Protein 2EA3 (pdb70)

Foldseek 3Di:
DEQAFQAFKDWPRHRQETFAAFWVQFTKFWLVRDDAQTFIVPPTWTWHDGDPDQATMTTTGGDPPYHGAQWHDQVPPDTAGQAEADADDFQFKKWWHHHPPGIWIWTFHDFQDWDQDPVGIHTGKTKTQTFDDGSRGGGFMDRRNHTFFTWHAWDDHDVVTTMTIGRGCPVVCVVVVIGGDRD

InterPro domains:
  IPR001254 Serine proteases, trypsin domain [PF00089] (218-371)
  IPR001316 Peptidase S1A, streptogrisin [PR00861] (224-238)
  IPR001316 Peptidase S1A, streptogrisin [PR00861] (280-300)
 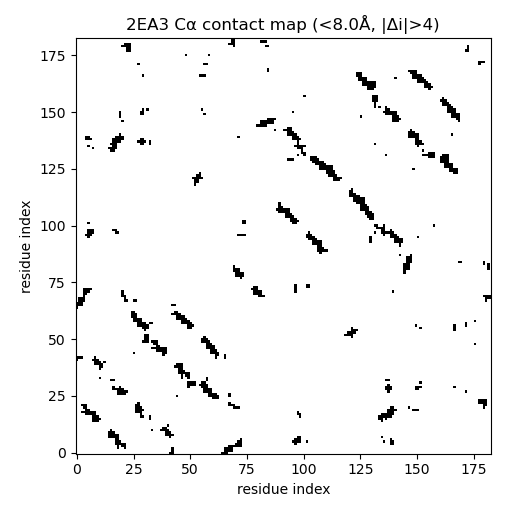 IPR001316 Peptidase S1A, streptogrisin [PR00861] (301-318)
  IPR001316 Peptidase S1A, streptogrisin [PR00861] (320-343)
  IPR001316 Peptidase S1A, streptogrisin [PR00861] (344-358)
  IPR004236 Peptidase S1A, alpha-lytic prodomain [PF02983] (126-182)
  IPR009003 Peptidase S1, PA clan [SSF50494] (207-372)
  IPR035070 Streptogrisin prodomain [G3DSA:3.30.300.50] (44-124)
  IPR035070 Streptogrisin prodomain [G3DSA:3.30.300.50] (125-193)

Nearest PDB structures (foldseek):
  2ea3-assembly1_A  TM=1.005E+00  e=2.861E-37  Cellulomonas bogoriensis
  2pfe-assembly1_A  TM=9.830E-01  e=1.221E-24  Thermobifida fusca YX
  2oua-assembly2_B  TM=9.623E-01  e=2.672E-24  Nocardiopsis alba
  5mrs-assembly2_B  TM=9.650E-01  e=1.135E-20  Lysobacter sp. XL1
  1hpg-assembly1_A  TM=9.286E-01  e=2.699E-16  Streptomyces griseus

Organism: NCBI:txid301388

Structure (mmCIF, N/CA/C/O backbone):
data_2EA3
#
_entry.id   2EA3
#
_cell.length_a   36.190
_cell.length_b   52.490
_cell.length_c   76.630
_cell.angle_alpha   90.00
_cell.angle_beta   90.00
_cell.angle_gamma   90.00
#
_symmetry.space_group_name_H-M   'P 21 21 21'
#
loop_
_entity.id
_entity.type
_entity.pdbx_description
1 polymer Chymotrypsin
2 non-polymer 'SULFATE ION'
3 water water
#
loop_
_atom_site.group_PDB
_atom_site.id
_atom_site.type_symbol
_atom_site.label_atom_id
_atom_site.label_alt_id
_atom_site.label_comp_id
_atom_site.label_asym_id
_atom_site.label_entity_id
_atom_site.label_seq_id
_atom_site.pdbx_PDB_ins_code
_atom_site.Cartn_x
_atom_site.Cartn_y
_atom_site.Cartn_z
_atom_site.occupancy
_atom_site.B_iso_or_equiv
_atom_site.auth_seq_id
_atom_site.auth_comp_id
_atom_site.auth_asym_id
_atom_site.auth_atom_id
_atom_site.pdbx_PDB_model_num
ATOM 1 N N . PHE A 1 1 ? 2.705 18.581 14.863 1.00 18.51 1 PHE A N 1
ATOM 2 C CA . PHE A 1 1 ? 3.960 18.185 15.567 1.00 17.99 1 PHE A CA 1
ATOM 3 C C . PHE A 1 1 ? 3.923 18.829 16.943 1.00 17.27 1 PHE A C 1
ATOM 4 O O . PHE A 1 1 ? 3.575 19.991 17.047 1.00 17.67 1 PHE A O 1
ATOM 12 N N . ASP A 1 2 ? 4.291 18.094 17.995 1.00 16.58 2 ASP A N 1
ATOM 13 C CA . ASP A 1 2 ? 4.247 18.656 19.346 1.00 15.86 2 ASP A CA 1
ATOM 14 C C . ASP A 1 2 ? 5.616 19.147 19.778 1.00 15.08 2 ASP A C 1
ATOM 15 O O . ASP A 1 2 ? 6.608 18.424 19.666 1.00 14.33 2 ASP A O 1
ATOM 20 N N . VAL A 1 3 ? 5.652 20.378 20.272 1.00 13.68 3 VAL A N 1
ATOM 21 C CA . VAL A 1 3 ? 6.875 20.980 20.804 1.00 13.71 3 VAL A CA 1
ATOM 22 C C . VAL A 1 3 ? 6.844 20.821 22.308 1.00 13.21 3 VAL A C 1
ATOM 23 O O . VAL A 1 3 ? 5.951 21.339 22.976 1.00 13.21 3 VAL A O 1
ATOM 27 N N . ILE A 1 4 ? 7.817 20.069 22.809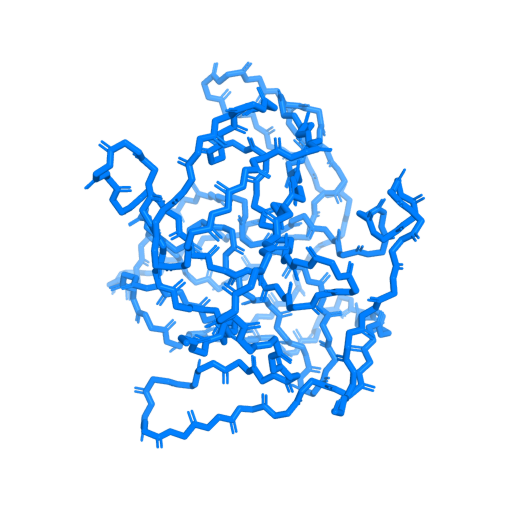 1.00 13.50 4 ILE A N 1
ATOM 28 C CA . ILE A 1 4 ? 7.937 19.710 24.217 1.00 13.10 4 ILE A CA 1
ATOM 29 C C . ILE A 1 4 ? 9.371 20.055 24.641 1.00 12.08 4 ILE A C 1
ATOM 30 O O . ILE A 1 4 ? 10.324 19.783 23.909 1.00 11.54 4 ILE A O 1
ATOM 35 N N . GLY A 1 5 ? 9.517 20.686 25.802 1.00 11.17 5 GLY A N 1
ATOM 36 C CA . GLY A 1 5 ? 10.848 21.001 26.346 1.00 10.68 5 GLY A CA 1
ATOM 37 C C . GLY A 1 5 ? 11.750 19.772 26.446 1.00 9.99 5 GLY A C 1
ATOM 38 O O . GLY A 1 5 ? 11.307 18.684 26.835 1.00 10.24 5 GLY A O 1
ATOM 39 N N . GLY A 1 6 ? 13.013 19.938 26.065 1.00 9.10 6 GLY A N 1
ATOM 40 C CA . GLY A 1 6 ? 14.015 18.881 26.230 1.00 9.60 6 GLY A CA 1
ATOM 41 C C . GLY A 1 6 ? 14.180 17.996 25.014 1.00 9.57 6 GLY A C 1
ATOM 42 O O . GLY A 1 6 ? 15.139 17.221 24.942 1.00 9.69 6 GLY A O 1
ATOM 43 N N . ASN A 1 7 ? 13.239 18.095 24.077 1.00 9.27 7 ASN A N 1
ATOM 44 C CA . ASN A 1 7 ? 13.322 17.312 22.830 1.00 10.10 7 ASN A CA 1
ATOM 45 C C . ASN A 1 7 ? 14.330 17.900 21.837 1.00 10.14 7 ASN A C 1
ATOM 46 O O . ASN A 1 7 ? 14.553 19.109 21.801 1.00 10.33 7 ASN A O 1
ATOM 51 N N . ALA A 1 8 ? 14.907 17.039 21.019 1.00 10.53 8 ALA A N 1
ATOM 52 C CA . ALA A 1 8 ? 15.831 17.484 19.975 1.00 10.87 8 ALA A CA 1
ATOM 53 C C . ALA A 1 8 ? 15.076 18.270 18.910 1.00 11.40 8 ALA A C 1
ATOM 54 O O . ALA A 1 8 ? 13.897 18.009 18.648 1.00 12.17 8 ALA A O 1
ATOM 56 N N . TYR A 1 9 ? 15.748 19.226 18.282 1.00 10.88 9 TYR A N 1
ATOM 57 C CA . TYR A 1 9 ? 15.274 19.752 17.005 1.00 11.41 9 TYR A CA 1
ATOM 58 C C . TYR A 1 9 ? 16.499 19.800 16.120 1.00 12.06 9 TYR A C 1
ATOM 59 O O . TYR A 1 9 ? 17.614 19.622 16.597 1.00 12.04 9 TYR A O 1
ATOM 68 N N . THR A 1 10 ? 16.315 20.004 14.825 1.00 12.87 10 THR A N 1
ATOM 69 C CA . THR A 1 10 ? 17.486 20.010 13.969 1.00 13.44 10 THR A CA 1
ATOM 70 C C . THR A 1 10 ? 17.658 21.359 13.296 1.00 14.17 10 THR A C 1
ATOM 71 O O . THR A 1 10 ? 16.673 22.082 13.051 1.00 14.37 10 THR A O 1
ATOM 75 N N . ILE A 1 11 ? 18.911 21.694 13.022 1.00 14.97 11 ILE A N 1
ATOM 76 C CA . ILE A 1 11 ? 19.234 22.907 12.253 1.00 16.51 11 ILE A CA 1
ATOM 77 C C . ILE A 1 11 ? 20.173 22.494 11.131 1.00 16.85 11 ILE A C 1
ATOM 78 O O . ILE A 1 11 ? 21.262 21.997 11.403 1.00 16.71 11 ILE A O 1
ATOM 83 N N . GLY A 1 12 ? 19.752 22.700 9.883 1.00 17.87 12 GLY A N 1
ATOM 84 C CA . GLY A 1 12 ? 20.500 22.185 8.733 1.00 18.57 12 GLY A CA 1
ATOM 85 C C . GLY A 1 12 ? 20.793 20.694 8.868 1.00 18.35 12 GLY A C 1
ATOM 86 O O . GLY A 1 12 ? 21.877 20.227 8.512 1.00 20.04 12 GLY A O 1
ATOM 87 N N . GLY A 1 13 ? 19.842 19.950 9.421 1.00 17.70 13 GLY A N 1
ATOM 88 C CA . GLY A 1 13 ? 19.995 18.496 9.556 1.00 17.21 13 GLY A CA 1
ATOM 89 C C . GLY A 1 13 ? 20.745 18.004 10.781 1.00 16.99 13 GLY A C 1
ATOM 90 O O . GLY A 1 13 ? 20.754 16.800 11.076 1.00 16.72 13 GLY A O 1
ATOM 91 N N . ARG A 1 14 ? 21.354 18.923 11.522 1.00 15.98 14 ARG A N 1
ATOM 92 C CA . ARG A 1 14 ? 22.191 18.550 12.656 1.00 15.91 14 ARG A CA 1
ATOM 93 C C . ARG A 1 14 ? 21.403 18.707 13.950 1.00 15.84 14 ARG A C 1
ATOM 94 O O . ARG A 1 14 ? 20.774 19.739 14.167 1.00 14.77 14 ARG A O 1
ATOM 102 N N . SER A 1 15 ? 21.475 17.699 14.819 1.00 15.21 15 SER A N 1
ATOM 103 C CA . SER A 1 15 ? 20.701 17.718 16.053 1.00 16.67 15 SER A CA 1
ATOM 104 C C . SER A 1 15 ? 21.616 18.376 17.078 1.00 16.46 15 SER A C 1
ATOM 105 O O . SER A 1 15 ? 22.210 17.694 17.920 1.00 18.19 15 SER A O 1
ATOM 108 N N . ARG A 1 16 ? 21.784 19.691 16.954 1.00 15.13 16 ARG A N 1
ATOM 109 C CA . ARG A 1 16 ? 22.795 20.441 17.731 1.00 14.94 16 ARG A CA 1
ATOM 110 C C . ARG A 1 16 ? 22.287 20.768 19.129 1.00 12.92 16 ARG A C 1
ATOM 111 O O . ARG A 1 16 ? 23.076 20.922 20.060 1.00 12.38 16 ARG A O 1
ATOM 119 N N . CYS A 1 17 ? 20.969 20.918 19.246 1.00 11.85 17 CYS A N 1
ATOM 120 C CA . CYS A 1 17 ? 20.369 21.494 20.450 1.00 11.14 17 CYS A CA 1
ATOM 121 C C . CYS A 1 17 ? 19.012 20.892 20.794 1.00 11.08 17 CYS A C 1
ATOM 122 O O . CYS A 1 17 ? 18.410 20.139 20.009 1.00 11.94 17 CYS A O 1
ATOM 125 N N . SER A 1 18 ? 18.541 21.243 21.988 1.00 9.61 18 SER A N 1
ATOM 126 C CA . SER A 1 18 ? 17.246 20.829 22.486 1.00 9.21 18 SER A CA 1
ATOM 127 C C . SER A 1 18 ? 16.344 22.055 22.681 1.00 9.33 18 SER A C 1
ATOM 128 O O . SER A 1 18 ? 16.835 23.195 22.808 1.00 9.36 18 SER A O 1
ATOM 131 N N . ILE A 1 19 ? 15.037 21.807 22.661 1.00 8.59 19 ILE A N 1
ATOM 132 C CA . ILE A 1 19 ? 14.014 22.805 22.963 1.00 9.51 19 ILE A CA 1
ATOM 133 C C . ILE A 1 19 ? 14.088 23.201 24.431 1.00 9.05 19 ILE A C 1
ATOM 134 O O . ILE A 1 19 ? 14.224 22.336 25.310 1.00 9.93 19 ILE A O 1
ATOM 139 N N . GLY A 1 20 ? 13.990 24.511 24.682 1.00 8.75 20 GLY A N 1
ATOM 140 C CA . GLY A 1 20 ? 13.963 25.054 26.025 1.00 8.33 20 GLY A CA 1
ATOM 141 C C . GLY A 1 20 ? 12.536 25.027 26.555 1.00 9.24 20 GLY A C 1
ATOM 142 O O . GLY A 1 20 ? 12.141 24.097 27.287 1.00 9.37 20 GLY A O 1
ATOM 143 N N . PHE A 1 21 ? 11.746 26.023 26.148 1.00 8.51 21 PHE A N 1
ATOM 144 C CA . PHE A 1 21 ? 10.361 26.129 26.588 1.00 9.50 21 PHE A CA 1
ATOM 145 C C . PHE A 1 21 ? 9.530 26.714 25.486 1.00 9.88 21 PHE A C 1
ATOM 146 O O . PHE A 1 21 ? 10.021 27.531 24.730 1.00 9.53 21 PHE A O 1
ATOM 154 N N . ALA A 1 22 ? 8.260 26.303 25.439 1.00 10.15 22 ALA A N 1
ATOM 155 C CA . ALA A 1 22 ? 7.283 26.904 24.542 1.00 10.17 22 ALA A CA 1
ATOM 156 C C . ALA A 1 22 ? 6.852 28.275 25.063 1.00 10.76 22 ALA A C 1
ATOM 157 O O . ALA A 1 22 ? 6.582 28.461 26.251 1.00 11.41 22 ALA A O 1
ATOM 159 N N . VAL A 1 23 ? 6.789 29.221 24.144 1.00 10.68 23 VAL A N 1
ATOM 160 C CA . VAL A 1 23 ? 6.350 30.588 24.416 1.00 11.60 23 VAL A CA 1
ATOM 161 C C . VAL A 1 23 ? 5.364 30.985 23.324 1.00 12.04 23 VAL A C 1
ATOM 162 O O . VAL A 1 23 ? 5.291 30.310 22.306 1.00 12.10 23 VAL A O 1
ATOM 166 N N . ASN A 1 24 ? 4.621 32.078 23.498 1.00 13.01 24 ASN A N 1
ATOM 167 C CA . ASN A 1 24 ? 3.741 32.523 22.408 1.00 14.27 24 ASN A CA 1
ATOM 168 C C . ASN A 1 24 ? 4.571 32.692 21.146 1.00 14.17 24 ASN A C 1
ATOM 169 O O . ASN A 1 24 ? 5.577 33.413 21.156 1.00 15.31 24 ASN A O 1
ATOM 174 N N . GLY A 1 25 ? 4.181 31.992 20.082 1.00 14.13 25 GLY A N 1
ATOM 175 C CA . GLY A 1 25 ? 4.839 32.139 18.774 1.00 13.84 25 GLY A CA 1
ATOM 176 C C . GLY A 1 25 ? 5.968 31.176 18.465 1.00 12.72 25 GLY A C 1
ATOM 177 O O . GLY A 1 25 ? 6.468 31.150 17.347 1.00 13.22 25 GLY A O 1
ATOM 178 N N . GLY A 1 26 ? 6.368 30.361 19.434 1.00 11.88 26 GLY A N 1
ATOM 179 C CA . GLY A 1 26 ? 7.427 29.404 19.173 1.00 10.80 26 GLY A CA 1
ATOM 180 C C . GLY A 1 26 ? 8.074 28.904 20.438 1.00 10.23 26 GLY A C 1
ATOM 181 O O . GLY A 1 26 ? 7.393 28.580 21.390 1.00 9.69 26 GLY A O 1
ATOM 182 N N . PHE A 1 27 ? 9.395 28.809 20.429 1.00 9.70 27 PHE A N 1
ATOM 183 C CA . PHE A 1 27 ? 10.125 28.277 21.586 1.00 9.51 27 PHE A CA 1
ATOM 184 C C . PHE A 1 27 ? 11.443 29.001 21.784 1.00 9.73 27 PHE A C 1
ATOM 185 O O . PHE A 1 27 ? 11.983 29.633 20.867 1.00 10.10 27 PHE A O 1
ATOM 193 N N . ILE A 1 28 ? 11.942 28.949 23.010 1.00 9.60 28 ILE A N 1
ATOM 194 C CA . ILE A 1 28 ? 13.217 29.542 23.325 1.00 9.80 28 ILE A CA 1
ATOM 195 C C . ILE A 1 28 ? 14.250 28.447 23.548 1.00 10.23 28 ILE A C 1
ATOM 196 O O . ILE A 1 28 ? 13.905 27.307 23.913 1.00 9.95 28 ILE A O 1
ATOM 201 N N . THR A 1 29 ? 15.514 28.789 23.310 1.00 9.49 29 THR A N 1
ATOM 202 C CA . THR A 1 29 ? 16.599 27.803 23.252 1.00 9.42 29 THR A CA 1
ATOM 203 C C . THR A 1 29 ? 17.886 28.613 23.442 1.00 8.95 29 THR A C 1
ATOM 204 O O . THR A 1 29 ? 17.784 29.807 23.757 1.00 9.48 29 THR A O 1
ATOM 208 N N . ALA A 1 30 ? 19.062 28.001 23.243 1.00 8.59 30 ALA A N 1
ATOM 209 C CA . ALA A 1 30 ? 20.331 28.701 23.479 1.00 8.32 30 ALA A CA 1
ATOM 210 C C . ALA A 1 30 ? 20.729 29.457 22.214 1.00 8.58 30 ALA A C 1
ATOM 211 O O . ALA A 1 30 ? 20.532 28.962 21.109 1.00 8.34 30 ALA A O 1
ATOM 213 N N . GLY A 1 31 ? 21.279 30.654 22.378 1.00 8.98 31 GLY A N 1
ATOM 214 C CA . GLY A 1 31 ? 21.761 31.466 21.236 1.00 9.42 31 GLY A CA 1
ATOM 215 C C . GLY A 1 31 ? 22.877 30.840 20.432 1.00 9.90 31 GLY A C 1
ATOM 216 O O . GLY A 1 31 ? 22.998 31.085 19.233 1.00 10.52 31 GLY A O 1
ATOM 217 N N . HIS A 1 32 ? 23.717 30.030 21.076 1.00 9.37 32 HIS A N 1
ATOM 218 C CA . HIS A 1 32 ? 24.801 29.376 20.330 1.00 9.72 32 HIS A CA 1
ATOM 219 C C . HIS A 1 32 ? 24.296 28.289 19.380 1.00 9.84 32 HIS A C 1
ATOM 220 O O . HIS A 1 32 ? 25.068 27.791 18.556 1.00 11.45 32 HIS A O 1
ATOM 227 N N . CYS A 1 33 ? 23.014 27.938 19.470 1.00 9.33 33 CYS A N 1
ATOM 228 C CA . CYS A 1 33 ? 22.440 26.935 18.576 1.00 10.12 33 CYS A CA 1
ATOM 229 C C . CYS A 1 33 ? 22.314 27.402 17.141 1.00 11.14 33 CYS A C 1
ATOM 230 O O . CYS A 1 33 ? 22.445 26.600 16.221 1.00 11.83 33 CYS A O 1
ATOM 233 N N . GLY A 1 34 ? 22.060 28.689 16.941 1.00 10.96 34 GLY A N 1
ATOM 234 C CA . GLY A 1 34 ? 21.977 29.196 15.585 1.00 12.74 34 GLY A CA 1
ATOM 235 C C . GLY A 1 34 ? 21.759 30.684 15.556 1.00 13.94 34 GLY A C 1
ATOM 236 O O . GLY A 1 34 ? 21.472 31.296 16.582 1.00 14.75 34 GLY A O 1
ATOM 237 N N . ARG A 1 35 ? 21.881 31.263 14.368 1.00 13.95 35 ARG A N 1
ATOM 238 C CA . ARG A 1 35 ? 21.748 32.700 14.237 1.00 15.06 35 ARG A CA 1
ATOM 239 C C . ARG A 1 35 ? 20.408 33.068 13.618 1.00 14.27 35 ARG A C 1
ATOM 240 O O . ARG A 1 35 ? 19.767 32.257 12.990 1.00 13.83 35 ARG A O 1
ATOM 248 N N . THR A 1 36 ? 19.990 34.305 13.817 1.00 14.53 36 THR A N 1
ATOM 249 C CA . THR A 1 36 ? 18.749 34.813 13.246 1.00 14.34 36 THR A CA 1
ATOM 250 C C . THR A 1 36 ? 18.648 34.459 11.767 1.00 14.19 36 THR A C 1
ATOM 251 O O . THR A 1 36 ? 19.630 34.606 11.024 1.00 13.44 36 THR A O 1
ATOM 255 N N . GLY A 1 37 ? 17.468 33.989 11.357 1.00 13.93 37 GLY A N 1
ATOM 256 C CA . GLY A 1 37 ? 17.226 33.534 9.983 1.00 14.49 37 GLY A CA 1
ATOM 257 C C . GLY A 1 37 ? 17.483 32.057 9.709 1.00 15.21 37 GLY A C 1
ATOM 258 O O . GLY A 1 37 ? 17.022 31.542 8.700 1.00 16.13 37 GLY A O 1
ATOM 259 N N . ALA A 1 38 ? 18.216 31.363 10.590 1.00 15.43 38 ALA A N 1
ATOM 260 C CA . ALA A 1 38 ? 18.455 29.927 10.411 1.00 15.69 38 ALA A CA 1
ATOM 261 C C . ALA A 1 38 ? 17.134 29.180 10.549 1.00 16.28 38 ALA A C 1
ATOM 262 O O . ALA A 1 38 ? 16.249 29.595 11.290 1.00 16.31 38 ALA A O 1
ATOM 264 N N . THR A 1 39 ? 16.984 28.097 9.805 1.00 16.19 39 THR A N 1
ATOM 265 C CA . THR A 1 39 ? 15.729 27.377 9.836 1.00 16.44 39 THR A CA 1
ATOM 266 C C . THR A 1 39 ? 15.931 26.086 10.624 1.00 15.16 39 THR A C 1
ATOM 267 O O . THR A 1 39 ? 17.019 25.505 10.624 1.00 15.96 39 THR A O 1
ATOM 271 N N . THR A 1 40 ? 14.877 25.665 11.305 1.00 14.40 40 THR A N 1
ATOM 272 C CA . THR A 1 40 ? 14.865 24.416 12.052 1.00 13.06 40 THR A CA 1
ATOM 273 C C . THR A 1 40 ? 13.898 23.403 11.442 1.00 13.49 40 THR A C 1
ATOM 274 O O . THR A 1 40 ? 13.010 23.769 10.672 1.00 13.19 40 THR A O 1
ATOM 278 N N . ALA A 1 41 ? 14.073 22.131 11.803 1.00 13.41 41 ALA A N 1
ATOM 279 C CA . ALA A 1 41 ? 13.062 21.111 11.527 1.00 13.66 41 ALA A CA 1
ATOM 280 C C . ALA A 1 41 ? 12.746 20.388 12.838 1.00 13.93 41 ALA A C 1
ATOM 281 O O . ALA A 1 41 ? 13.542 20.440 13.782 1.00 13.86 41 ALA A O 1
ATOM 283 N N . ASN A 1 42 ? 11.594 19.725 12.898 1.00 14.08 42 ASN A N 1
ATOM 284 C CA . ASN A 1 42 ? 11.171 19.030 14.123 1.00 15.60 42 ASN A CA 1
ATOM 285 C C . ASN A 1 42 ? 11.273 19.877 15.406 1.00 14.80 42 ASN A C 1
ATOM 286 O O . ASN A 1 42 ? 11.910 19.463 16.367 1.00 14.80 42 ASN A O 1
ATOM 291 N N . PRO A 1 43 ? 10.581 21.034 15.448 1.00 14.11 43 PRO A N 1
ATOM 292 C CA . PRO A 1 43 ? 9.631 21.524 14.445 1.00 13.88 43 PRO A CA 1
ATOM 293 C C . PRO A 1 43 ? 10.209 22.450 13.377 1.00 13.60 43 PRO A C 1
ATOM 294 O O . PRO A 1 43 ? 11.283 23.014 13.548 1.00 11.93 43 PRO A O 1
ATOM 298 N N . THR A 1 44 ? 9.454 22.594 12.288 1.00 13.76 44 THR A N 1
ATOM 299 C CA . THR A 1 44 ? 9.681 23.647 11.311 1.00 14.39 44 THR A CA 1
ATOM 300 C C . THR A 1 44 ? 9.602 25.014 12.011 1.00 13.76 44 THR A C 1
ATOM 301 O O . THR A 1 44 ? 8.664 25.302 12.753 1.00 14.28 44 THR A O 1
ATOM 305 N N . GLY A 1 45 ? 10.633 25.824 11.811 1.00 13.36 45 GLY A N 1
ATOM 306 C CA . GLY A 1 45 ? 10.680 27.138 12.430 1.00 12.54 45 GLY A CA 1
ATOM 307 C C . GLY A 1 45 ? 11.850 27.932 11.890 1.00 12.68 45 GLY A C 1
ATOM 308 O O . GLY A 1 45 ? 12.615 27.434 11.048 1.00 11.83 45 GLY A O 1
ATOM 309 N N . THR A 1 46 ? 11.967 29.173 12.366 1.00 12.32 46 THR A N 1
ATOM 310 C CA . THR A 1 46 ? 13.049 30.068 11.983 1.00 12.66 46 THR A CA 1
ATOM 311 C C . THR A 1 46 ? 13.536 30.825 13.205 1.00 11.90 46 THR A C 1
ATOM 312 O O . THR A 1 46 ? 12.722 31.397 13.928 1.00 11.53 46 THR A O 1
ATOM 316 N N . PHE A 1 47 ? 14.850 30.864 13.413 1.00 11.53 47 PHE A N 1
ATOM 317 C CA . PHE A 1 47 ? 15.429 31.730 14.468 1.00 11.74 47 PHE A CA 1
ATOM 318 C C . PHE A 1 47 ? 15.036 33.183 14.213 1.00 12.23 47 PHE A C 1
ATOM 319 O O . PHE A 1 47 ? 15.262 33.701 13.109 1.00 12.45 47 PHE A O 1
ATOM 327 N N . ALA A 1 48 ? 14.417 33.805 15.210 1.00 12.28 48 ALA A N 1
ATOM 328 C CA . ALA A 1 48 ? 13.931 35.189 15.096 1.00 14.06 48 ALA A CA 1
ATOM 329 C C . ALA A 1 48 ? 14.536 36.092 16.173 1.00 15.03 48 ALA A C 1
ATOM 330 O O . ALA A 1 48 ? 13.943 37.086 16.579 1.00 18.17 48 ALA A O 1
ATOM 332 N N . GLY A 1 49 ? 15.751 35.784 16.570 1.00 14.78 49 GLY A N 1
ATOM 333 C CA . GLY A 1 49 ? 16.461 36.579 17.558 1.00 14.20 49 GLY A CA 1
ATOM 334 C C . GLY A 1 49 ? 17.422 35.627 18.228 1.00 14.39 49 GLY A C 1
ATOM 335 O O . GLY A 1 49 ? 17.027 34.502 18.625 1.00 13.83 49 GLY A O 1
ATOM 336 N N . SER A 1 50 ? 18.685 36.039 18.305 1.00 13.38 50 SER A N 1
ATOM 337 C CA . SER A 1 50 ? 19.735 35.205 18.901 1.00 13.65 50 SER A CA 1
ATOM 338 C C . SER A 1 50 ? 20.814 36.099 19.466 1.00 13.66 50 SER A C 1
ATOM 339 O O . SER A 1 50 ? 21.295 37.018 18.777 1.00 14.07 50 SER A O 1
ATOM 342 N N . SER A 1 51 ? 21.189 35.834 20.713 1.00 12.04 51 SER A N 1
ATOM 343 C CA . SER A 1 51 ? 22.229 36.593 21.382 1.00 12.60 51 SER A CA 1
ATOM 344 C C . SER A 1 51 ? 23.267 35.640 21.960 1.00 12.78 51 SER A C 1
ATOM 345 O O . SER A 1 51 ? 22.967 34.876 22.880 1.00 12.16 51 SER A O 1
ATOM 348 N N . PHE A 1 52 ? 24.461 35.657 21.372 1.00 12.28 52 PHE A N 1
ATOM 349 C CA . PHE A 1 52 ? 25.590 34.815 21.796 1.00 13.08 52 PHE A CA 1
ATOM 350 C C . PHE A 1 52 ? 26.822 35.337 21.061 1.00 14.25 52 PHE A C 1
ATOM 351 O O . PHE A 1 52 ? 26.733 35.630 19.853 1.00 14.78 52 PHE A O 1
ATOM 359 N N . PRO A 1 53 ? 27.968 35.462 21.759 1.00 14.59 53 PRO A N 1
ATOM 360 C CA . PRO A 1 53 ? 28.197 35.299 23.187 1.00 14.36 53 PRO A CA 1
ATOM 361 C C . PRO A 1 53 ? 27.665 36.508 23.959 1.00 13.55 53 PRO A C 1
ATOM 362 O O . PRO A 1 53 ? 26.744 37.180 23.475 1.00 12.81 53 PRO A O 1
ATOM 366 N N . GLY A 1 54 ? 28.202 36.780 25.142 1.00 12.92 54 GLY A N 1
ATOM 367 C CA . GLY A 1 54 ? 27.622 37.816 25.996 1.00 13.13 54 GLY A CA 1
ATOM 368 C C . GLY A 1 54 ? 26.452 37.235 26.768 1.00 12.80 54 GLY A C 1
ATOM 369 O O . GLY A 1 54 ? 26.523 37.083 27.993 1.00 13.49 54 GLY A O 1
ATOM 370 N N . ASN A 1 55 ? 25.382 36.906 26.036 1.00 11.71 55 ASN A N 1
ATOM 371 C CA . ASN A 1 55 ? 24.257 36.125 26.549 1.00 10.56 55 ASN A CA 1
ATOM 372 C C . ASN A 1 55 ? 24.327 34.765 25.873 1.00 10.30 55 ASN A C 1
ATOM 373 O O . ASN A 1 55 ? 25.251 34.498 25.093 1.00 10.01 55 ASN A O 1
ATOM 378 N N . ASP A 1 56 ? 23.345 33.905 26.129 1.00 9.30 56 ASP A N 1
ATOM 379 C CA . ASP A 1 56 ? 23.230 32.688 25.321 1.00 9.51 56 ASP A CA 1
ATOM 380 C C . ASP A 1 56 ? 21.751 32.318 25.179 1.00 9.83 56 ASP A C 1
ATOM 381 O O . ASP A 1 56 ? 21.257 31.375 25.792 1.00 9.89 56 ASP A O 1
ATOM 386 N N . TYR A 1 57 ? 21.045 33.091 24.367 1.00 9.78 57 TYR A N 1
ATOM 387 C CA . TYR A 1 57 ? 19.621 32.847 24.170 1.00 9.60 57 TYR A CA 1
ATOM 388 C C . TYR A 1 57 ? 19.171 33.082 22.755 1.00 8.99 57 TYR A C 1
ATOM 389 O O . TYR A 1 57 ? 19.795 33.840 22.019 1.00 8.53 57 TYR A O 1
ATOM 398 N N . ALA A 1 58 ? 18.056 32.446 22.417 1.00 8.91 58 ALA A N 1
ATOM 399 C CA . ALA A 1 58 ? 17.446 32.601 21.104 1.00 10.01 58 ALA A CA 1
ATOM 400 C C . ALA A 1 58 ? 15.980 32.278 21.174 1.00 10.37 58 ALA A C 1
ATOM 401 O O . ALA A 1 58 ? 15.529 31.572 22.070 1.00 10.60 58 ALA A O 1
ATOM 403 N N . PHE A 1 59 ? 15.242 32.799 20.205 1.00 10.37 59 PHE A N 1
ATOM 404 C CA . PHE A 1 59 ? 13.829 32.531 20.068 1.00 10.66 59 PHE A CA 1
ATOM 405 C C . PHE A 1 59 ? 13.641 31.976 18.671 1.00 11.36 59 PHE A C 1
ATOM 406 O O . PHE A 1 59 ? 14.135 32.563 17.698 1.00 11.70 59 PHE A O 1
ATOM 414 N N . VAL A 1 60 ? 12.916 30.862 18.571 1.00 11.02 60 VAL A N 1
ATOM 415 C CA . VAL A 1 60 ? 12.619 30.255 17.273 1.00 11.88 60 VAL A CA 1
ATOM 416 C C . VAL A 1 60 ? 11.117 30.379 17.044 1.00 12.05 60 VAL A C 1
ATOM 417 O O . VAL A 1 60 ? 10.320 29.882 17.840 1.00 11.50 60 VAL A O 1
ATOM 421 N N . ARG A 1 61 ? 10.731 31.094 15.986 1.00 12.48 61 ARG A N 1
ATOM 422 C CA . ARG A 1 61 ? 9.317 31.255 15.654 1.00 13.54 61 ARG A CA 1
ATOM 423 C C . ARG A 1 61 ? 8.845 30.028 14.900 1.00 14.19 61 ARG A C 1
ATOM 424 O O . ARG A 1 61 ? 9.486 29.607 13.942 1.00 13.83 61 ARG A O 1
ATOM 432 N N . THR A 1 62 ? 7.729 29.464 15.342 1.00 14.13 62 THR A N 1
ATOM 433 C CA . THR A 1 62 ? 7.120 28.308 14.684 1.00 15.58 62 THR A CA 1
ATOM 434 C C . THR A 1 62 ? 5.801 28.770 14.046 1.00 17.24 62 THR A C 1
ATOM 435 O O . THR A 1 62 ? 5.252 29.820 14.389 1.00 19.15 62 THR A O 1
ATOM 439 N N . GLY A 1 63 ? 5.280 27.979 13.133 1.00 19.27 63 GLY A N 1
ATOM 440 C CA . GLY A 1 63 ? 4.046 28.365 12.466 1.00 19.68 63 GLY A CA 1
ATOM 441 C C . GLY A 1 63 ? 3.048 27.248 12.492 1.00 19.78 63 GLY A C 1
ATOM 442 O O . GLY A 1 63 ? 2.831 26.616 13.528 1.00 19.29 63 GLY A O 1
ATOM 443 N N . ALA A 1 64 ? 2.439 26.989 11.336 1.00 19.08 64 ALA A N 1
ATOM 444 C CA . ALA A 1 64 ? 1.298 26.086 11.292 1.00 19.05 64 ALA A CA 1
ATOM 445 C C . ALA A 1 64 ? 1.672 24.640 11.581 1.00 18.00 64 ALA A C 1
ATOM 446 O O . ALA A 1 64 ? 2.752 24.169 11.219 1.00 18.45 64 ALA A O 1
ATOM 448 N N . GLY A 1 65 ? 0.744 23.928 12.200 1.00 18.14 65 GLY A N 1
ATOM 449 C CA . GLY A 1 65 ? 0.881 22.493 12.374 1.00 18.59 65 GLY A CA 1
ATOM 450 C C . GLY A 1 65 ? 1.783 22.166 13.544 1.00 18.87 65 GLY A C 1
ATOM 451 O O . GLY A 1 65 ? 2.115 21.006 13.772 1.00 20.05 65 GLY A O 1
ATOM 452 N N . VAL A 1 66 ? 2.176 23.193 14.283 1.00 17.90 66 VAL A N 1
ATOM 453 C CA . VAL A 1 66 ? 3.075 22.993 15.417 1.00 17.73 66 VAL A CA 1
ATOM 454 C C . VAL A 1 66 ? 2.300 23.299 16.678 1.00 18.28 66 VAL A C 1
ATOM 455 O O . VAL A 1 66 ? 1.836 24.438 16.867 1.00 19.37 66 VAL A O 1
ATOM 459 N N . ASN A 1 67 ? 2.144 22.291 17.536 1.00 17.15 67 ASN A N 1
ATOM 460 C CA . ASN A 1 67 ? 1.443 22.477 18.791 1.00 17.43 67 ASN A CA 1
ATOM 461 C C . ASN A 1 67 ? 2.445 22.775 19.889 1.00 16.42 67 ASN A C 1
ATOM 462 O O . ASN A 1 67 ? 3.359 21.988 20.118 1.00 17.09 67 ASN A O 1
ATOM 467 N N . LEU A 1 68 ? 2.280 23.914 20.539 1.00 15.24 68 LEU A N 1
ATOM 468 C CA . LEU A 1 68 ? 3.213 24.379 21.567 1.00 14.04 68 LEU A CA 1
ATOM 469 C C . LEU A 1 68 ? 2.646 23.989 22.922 1.00 13.96 68 LEU A C 1
ATOM 470 O O . LEU A 1 68 ? 1.587 24.488 23.311 1.00 13.85 68 LEU A O 1
ATOM 475 N N . LEU A 1 69 ? 3.353 23.111 23.633 1.00 13.00 69 LEU A N 1
ATOM 476 C CA . LEU A 1 69 ? 2.839 22.533 24.864 1.00 13.35 69 LEU A CA 1
ATOM 477 C C . LEU A 1 69 ? 3.597 23.057 26.053 1.00 13.17 69 LEU A C 1
ATOM 478 O O . LEU A 1 69 ? 4.809 23.269 25.978 1.00 12.61 69 LEU A O 1
ATOM 483 N N . ALA A 1 70 ? 2.890 23.235 27.166 1.00 12.21 70 ALA A N 1
ATOM 484 C CA . ALA A 1 70 ? 3.507 23.704 28.399 1.00 12.52 70 ALA A CA 1
ATOM 485 C C . ALA A 1 70 ? 4.073 22.498 29.158 1.00 12.95 70 ALA A C 1
ATOM 486 O O . ALA A 1 70 ? 3.712 22.230 30.302 1.00 13.37 70 ALA A O 1
ATOM 488 N N . GLN A 1 71 ? 4.968 21.765 28.502 1.00 12.77 71 GLN A N 1
ATOM 489 C CA . GLN A 1 71 ? 5.470 20.500 29.048 1.00 13.53 71 GLN A CA 1
ATOM 490 C C . GLN A 1 71 ? 6.945 20.359 28.756 1.00 13.30 71 GLN A C 1
ATOM 491 O O . GLN A 1 71 ? 7.449 20.931 27.786 1.00 13.82 71 GLN A O 1
ATOM 497 N N . VAL A 1 72 ? 7.620 19.604 29.617 1.00 13.26 72 VAL A N 1
ATOM 498 C CA . VAL A 1 72 ? 9.007 19.203 29.443 1.00 11.77 72 VAL A CA 1
ATOM 499 C C . VAL A 1 72 ? 9.068 17.670 29.470 1.00 11.96 72 VAL A C 1
ATOM 500 O O . VAL A 1 72 ? 8.406 17.017 30.291 1.00 12.15 72 VAL A O 1
ATOM 504 N N . ASN A 1 73 ? 9.827 17.089 28.551 1.00 11.50 73 ASN A N 1
ATOM 505 C CA . ASN A 1 73 ? 9.978 15.642 28.505 1.00 11.75 73 ASN A CA 1
ATOM 506 C C . ASN A 1 73 ? 10.814 15.164 29.699 1.00 11.75 73 ASN A C 1
ATOM 507 O O . ASN A 1 73 ? 11.927 15.657 29.896 1.00 12.39 73 ASN A O 1
ATOM 512 N N . ASN A 1 74 ? 10.295 14.219 30.499 1.00 11.85 74 ASN A N 1
ATOM 513 C CA . ASN A 1 74 ? 11.126 13.659 31.592 1.00 12.80 74 ASN A CA 1
ATOM 514 C C . ASN A 1 74 ? 11.973 12.452 31.208 1.00 13.17 74 ASN A C 1
ATOM 515 O O . ASN A 1 74 ? 12.708 11.903 32.050 1.00 13.14 74 ASN A O 1
ATOM 520 N N . TYR A 1 75 ? 11.870 12.041 29.940 1.00 13.15 75 TYR A N 1
ATOM 521 C CA . TYR A 1 75 ? 12.610 10.904 29.394 1.00 13.81 75 TYR A CA 1
ATOM 522 C C . TYR A 1 75 ? 12.391 9.582 30.134 1.00 15.20 75 TYR A C 1
ATOM 523 O O . TYR A 1 75 ? 13.242 8.700 30.100 1.00 16.27 75 TYR A O 1
ATOM 532 N N . SER A 1 76 ? 11.254 9.472 30.808 1.00 16.44 76 SER A N 1
ATOM 533 C CA . SER A 1 76 ? 10.812 8.199 31.369 1.00 18.36 76 SER A CA 1
ATOM 534 C C . SER A 1 76 ? 9.419 7.861 30.865 1.00 18.44 76 SER A C 1
ATOM 535 O O . SER A 1 76 ? 8.716 7.049 31.469 1.00 18.73 76 SER A O 1
ATOM 538 N N . GLY A 1 77 ? 9.031 8.482 29.756 1.00 18.32 77 GLY A N 1
ATOM 539 C CA . GLY A 1 77 ? 7.714 8.269 29.170 1.00 18.99 77 GLY A CA 1
ATOM 540 C C . GLY A 1 77 ? 6.644 9.202 29.696 1.00 19.08 77 GLY A C 1
ATOM 541 O O . GLY A 1 77 ? 5.457 9.002 29.437 1.00 20.06 77 GLY A O 1
ATOM 542 N N . GLY A 1 78 ? 7.054 10.236 30.424 1.00 18.07 78 GLY A N 1
ATOM 543 C CA . GLY A 1 78 ? 6.105 11.192 30.980 1.00 17.61 78 GLY A CA 1
ATOM 544 C C . GLY A 1 78 ? 6.448 12.623 30.616 1.00 17.27 78 GLY A C 1
ATOM 545 O O . GLY A 1 78 ? 7.407 12.892 29.864 1.00 15.94 78 GLY A O 1
ATOM 546 N N . ARG A 1 79 ? 5.655 13.548 31.141 1.00 17.65 79 ARG A N 1
ATOM 547 C CA . ARG A 1 79 ? 5.919 14.965 30.927 1.00 18.27 79 ARG A CA 1
ATOM 548 C C . ARG A 1 79 ? 5.767 15.713 32.222 1.00 18.02 79 ARG A C 1
ATOM 549 O O . ARG A 1 79 ? 5.045 15.271 33.134 1.00 18.26 79 ARG A O 1
ATOM 557 N N . VAL A 1 80 ? 6.500 16.811 32.320 1.00 17.44 80 VAL A N 1
ATOM 558 C CA . VAL A 1 80 ? 6.417 17.687 33.454 1.00 17.76 80 VAL A CA 1
ATOM 559 C C . VAL A 1 80 ? 5.696 18.945 32.986 1.00 17.66 80 VAL A C 1
ATOM 560 O O . VAL A 1 80 ? 6.096 19.578 31.995 1.00 16.67 80 VAL A O 1
ATOM 564 N N . GLN A 1 81 ? 4.657 19.323 33.725 1.00 17.66 81 GLN A N 1
ATOM 565 C CA . GLN A 1 81 ? 3.941 20.559 33.449 1.00 18.67 81 GLN A CA 1
ATOM 566 C C . GLN A 1 81 ? 4.781 21.775 33.841 1.00 18.30 81 GLN A C 1
ATOM 567 O O . GLN A 1 81 ? 5.336 21.846 34.951 1.00 19.29 81 GLN A O 1
ATOM 573 N N . VAL A 1 82 ? 4.876 22.723 32.921 1.00 16.76 82 VAL A N 1
ATOM 574 C CA . VAL A 1 82 ? 5.493 24.019 33.203 1.00 17.10 82 VAL A CA 1
ATOM 575 C C . VAL A 1 82 ? 4.420 24.982 33.706 1.00 17.12 82 VAL A C 1
ATOM 576 O O . VAL A 1 82 ? 3.498 25.339 32.961 1.00 16.95 82 VAL A O 1
ATOM 580 N N . ALA A 1 83 ? 4.551 25.388 34.965 1.00 16.42 83 ALA A N 1
ATOM 581 C CA . ALA A 1 83 ? 3.523 26.189 35.634 1.00 17.34 83 ALA A CA 1
ATOM 582 C C . ALA A 1 83 ? 3.841 27.691 35.709 1.00 17.36 83 ALA A C 1
ATOM 583 O O . ALA A 1 83 ? 2.951 28.511 35.932 1.00 18.05 83 ALA A O 1
ATOM 585 N N . GLY A 1 84 ? 5.104 28.057 35.506 1.00 16.50 84 GLY A N 1
ATOM 586 C CA . GLY A 1 84 ? 5.526 29.450 35.655 1.00 15.80 84 GLY A CA 1
ATOM 587 C C . GLY A 1 84 ? 7.027 29.542 35.476 1.00 15.83 84 GLY A C 1
ATOM 588 O O . GLY A 1 84 ? 7.674 28.563 35.051 1.00 15.33 84 GLY A O 1
ATOM 589 N N . HIS A 1 85 ? 7.581 30.712 35.798 1.00 14.64 85 HIS A N 1
ATOM 590 C CA . HIS A 1 85 ? 9.003 30.973 35.580 1.00 14.87 85 HIS A CA 1
ATOM 591 C C . HIS A 1 85 ? 9.588 31.811 36.728 1.00 15.03 85 HIS A C 1
ATOM 592 O O . HIS A 1 85 ? 10.393 32.721 36.518 1.00 14.13 85 HIS A O 1
ATOM 599 N N . THR A 1 86 ? 9.185 31.466 37.953 1.00 15.37 86 THR A N 1
ATOM 600 C CA . THR A 1 86 ? 9.704 32.123 39.151 1.00 16.25 86 THR A CA 1
ATOM 601 C C . THR A 1 86 ? 11.074 31.547 39.432 1.00 16.38 86 THR A C 1
ATOM 602 O O . THR A 1 86 ? 11.207 30.330 39.556 1.00 16.17 86 THR A O 1
ATOM 606 N N . ALA A 1 87 ? 12.072 32.424 39.536 1.00 16.07 87 ALA A N 1
ATOM 607 C CA . ALA A 1 87 ? 13.461 32.003 39.706 1.00 16.15 87 ALA A CA 1
ATOM 608 C C . ALA A 1 87 ? 13.683 31.398 41.084 1.00 16.61 87 ALA A C 1
ATOM 609 O O . ALA A 1 87 ? 13.145 31.886 42.090 1.00 16.91 87 ALA A O 1
ATOM 611 N N . ALA A 1 88 ? 14.454 30.320 41.100 1.00 15.67 88 ALA A N 1
ATOM 612 C CA . ALA A 1 88 ? 14.766 29.587 42.308 1.00 15.42 88 ALA A CA 1
ATOM 613 C C . ALA A 1 88 ? 16.085 30.104 42.842 1.00 15.47 88 ALA A C 1
ATOM 614 O O . ALA A 1 88 ? 16.958 30.533 42.058 1.00 15.63 88 ALA A O 1
ATOM 616 N N . PRO A 1 89 ? 16.243 30.097 44.177 1.00 15.37 89 PRO A N 1
ATOM 617 C CA . PRO A 1 89 ? 17.488 30.575 44.758 1.00 15.66 89 PRO A CA 1
ATOM 618 C C . PRO A 1 89 ? 18.637 29.573 44.689 1.00 15.34 89 PRO A C 1
ATOM 619 O O . PRO A 1 89 ? 18.429 28.385 44.451 1.00 15.35 89 PRO A O 1
ATOM 623 N N . VAL A 1 90 ? 19.852 30.060 44.926 1.00 15.70 90 VAL A N 1
ATOM 624 C CA . VAL A 1 90 ? 21.020 29.190 45.068 1.00 15.56 90 VAL A CA 1
ATOM 625 C C . VAL A 1 90 ? 20.708 28.073 46.079 1.00 15.13 90 VAL A C 1
ATOM 626 O O . VAL A 1 90 ? 20.019 28.327 47.088 1.00 15.46 90 VAL A O 1
ATOM 630 N N . GLY A 1 91 ? 21.188 26.861 45.804 1.00 14.07 91 GLY A N 1
ATOM 631 C CA . GLY A 1 91 ? 20.913 25.666 46.618 1.00 14.80 91 GLY A CA 1
ATOM 632 C C . GLY A 1 91 ? 19.726 24.830 46.166 1.00 14.47 91 GLY A C 1
ATOM 633 O O . GLY A 1 91 ? 19.564 23.686 46.605 1.00 14.77 91 GLY A O 1
ATOM 634 N N . SER A 1 92 ? 18.901 25.380 45.280 1.00 13.64 92 SER A N 1
ATOM 635 C CA . SER A 1 92 ? 17.700 24.679 44.821 1.00 13.44 92 SER A CA 1
ATOM 636 C C . SER A 1 92 ? 18.011 23.442 43.996 1.00 13.21 92 SER A C 1
ATOM 637 O O . SER A 1 92 ? 18.952 23.463 43.197 1.00 12.80 92 SER A O 1
ATOM 640 N N . ALA A 1 93 ? 17.198 22.394 44.164 1.00 12.64 93 ALA A N 1
ATOM 641 C CA . ALA A 1 93 ? 17.311 21.206 43.329 1.00 12.39 93 ALA A CA 1
ATOM 642 C C . ALA A 1 93 ? 16.706 21.553 41.973 1.00 12.47 93 ALA A C 1
ATOM 643 O O . ALA A 1 93 ? 15.578 22.059 41.879 1.00 13.15 93 ALA A O 1
ATOM 645 N N . VAL A 1 94 ? 17.469 21.305 40.927 1.00 11.82 94 VAL A N 1
ATOM 646 C CA . VAL A 1 94 ? 17.001 21.579 39.574 1.00 10.28 94 VAL A CA 1
ATOM 647 C C . VAL A 1 94 ? 17.251 20.349 38.708 1.00 10.23 94 VAL A C 1
ATOM 648 O O . VAL A 1 94 ? 18.176 19.549 38.974 1.00 9.16 94 VAL A O 1
ATOM 652 N N . CYS A 1 95 ? 16.421 20.197 37.687 1.00 10.00 95 CYS A N 1
ATOM 653 C CA . CYS A 1 95 ? 16.589 19.075 36.753 1.00 10.12 95 CYS A CA 1
ATOM 654 C C . CYS A 1 95 ? 16.585 19.635 35.356 1.00 9.67 95 CYS A C 1
ATOM 655 O O . CYS A 1 95 ? 15.832 20.577 35.054 1.00 9.95 95 CYS A O 1
ATOM 658 N N . ARG A 1 96 ? 17.4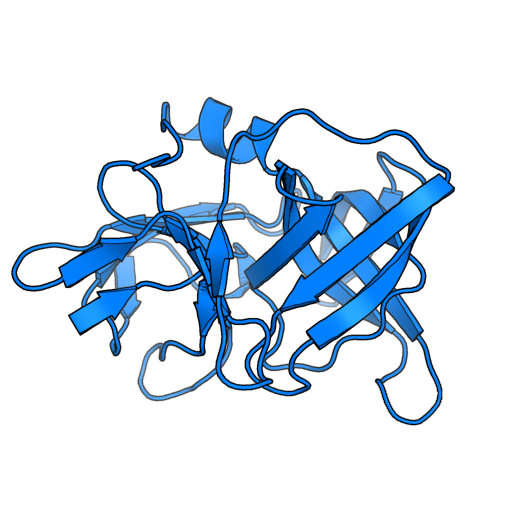08 19.019 34.516 1.00 8.42 96 ARG A N 1
ATOM 659 C CA . ARG A 1 96 ? 17.594 19.417 33.145 1.00 9.09 96 ARG A CA 1
ATOM 660 C C . ARG A 1 96 ? 17.052 18.309 32.233 1.00 8.66 96 ARG A C 1
ATOM 661 O O . ARG A 1 96 ? 17.215 17.138 32.534 1.00 10.53 96 ARG A O 1
ATOM 669 N N . SER A 1 97 ? 16.399 18.695 31.139 1.00 8.75 97 SER A N 1
ATOM 670 C CA . SER A 1 97 ? 15.970 17.756 30.122 1.00 8.95 97 SER A CA 1
ATOM 671 C C . SER A 1 97 ? 16.695 18.121 28.829 1.00 8.06 97 SER A C 1
ATOM 672 O O . SER A 1 97 ? 16.667 19.262 28.397 1.00 8.28 97 SER A O 1
ATOM 675 N N . GLY A 1 98 ? 17.352 17.147 28.215 1.00 8.95 98 GLY A N 1
ATOM 676 C CA . GLY A 1 98 ? 18.071 17.381 26.982 1.00 8.17 98 GLY A CA 1
ATOM 677 C C . GLY A 1 98 ? 18.086 16.114 26.149 1.00 9.29 98 GLY A C 1
ATOM 678 O O . GLY A 1 98 ? 17.925 15.003 26.665 1.00 8.66 98 GLY A O 1
ATOM 679 N N . SER A 1 99 ? 18.272 16.285 24.855 1.00 9.44 99 SER A N 1
ATOM 680 C CA . SER A 1 99 ? 18.071 15.180 23.912 1.00 10.77 99 SER A CA 1
ATOM 681 C C . SER A 1 99 ? 19.239 14.182 23.821 1.00 10.78 99 SER A C 1
ATOM 682 O O . SER A 1 99 ? 19.114 13.152 23.164 1.00 11.34 99 SER A O 1
ATOM 685 N N . THR A 1 100 ? 20.380 14.480 24.437 1.00 10.17 100 THR A N 1
ATOM 686 C CA . THR A 1 100 ? 21.515 13.553 24.389 1.00 11.81 100 THR A CA 1
ATOM 687 C C . THR A 1 100 ? 21.603 12.676 25.619 1.00 11.37 100 THR A C 1
ATOM 688 O O . THR A 1 100 ? 21.897 11.488 25.525 1.00 11.84 100 THR A O 1
ATOM 692 N N . THR A 1 101 ? 21.366 13.271 26.779 1.00 11.05 101 THR A N 1
ATOM 693 C CA . THR A 1 101 ? 21.521 12.530 28.026 1.00 10.90 101 THR A CA 1
ATOM 694 C C . THR A 1 101 ? 20.206 12.315 28.779 1.00 10.81 101 THR A C 1
ATOM 695 O O . THR A 1 101 ? 20.178 11.581 29.764 1.00 10.87 101 THR A O 1
ATOM 699 N N . GLY A 1 102 ? 19.123 12.946 28.323 1.00 10.18 102 GLY A N 1
ATOM 700 C CA . GLY A 1 102 ? 17.840 12.820 29.000 1.00 10.97 102 GLY A CA 1
ATOM 701 C C . GLY A 1 102 ? 17.700 13.722 30.222 1.00 11.07 102 GLY A C 1
ATOM 702 O O . GLY A 1 102 ? 18.044 14.891 30.186 1.00 11.29 102 GLY A O 1
ATOM 703 N N . TRP A 1 103 ? 17.222 13.144 31.313 1.00 10.44 103 TRP A N 1
ATOM 704 C CA . TRP A 1 103 ? 16.822 13.889 32.512 1.00 10.53 103 TRP A CA 1
ATOM 705 C C . TRP A 1 103 ? 17.866 13.668 33.585 1.00 10.35 103 TRP A C 1
ATOM 706 O O . TRP A 1 103 ? 18.111 12.526 33.995 1.00 10.44 103 TRP A O 1
ATOM 717 N N . HIS A 1 104 ? 18.497 14.757 34.018 1.00 9.96 104 HIS A N 1
ATOM 718 C CA . HIS A 1 104 ? 19.541 14.713 35.048 1.00 10.09 104 HIS A CA 1
ATOM 719 C C . HIS A 1 104 ? 19.384 15.902 35.956 1.00 10.80 104 HIS A C 1
ATOM 720 O O . HIS A 1 104 ? 18.998 16.985 35.507 1.00 10.90 104 HIS A O 1
ATOM 727 N N . CYS A 1 105 ? 19.670 15.686 37.241 1.00 10.35 105 CYS A N 1
ATOM 728 C CA . CYS A 1 105 ? 19.384 16.718 38.227 1.00 11.53 105 CYS A CA 1
ATOM 729 C C . CYS A 1 105 ? 20.639 17.083 39.011 1.00 11.16 105 CYS A C 1
ATOM 730 O O . CYS A 1 105 ? 21.682 16.389 38.935 1.00 10.71 105 CYS A O 1
ATOM 733 N N . GLY A 1 106 ? 20.539 18.183 39.741 1.00 11.48 106 GLY A N 1
ATOM 734 C CA . GLY A 1 106 ? 21.668 18.698 40.509 1.00 11.60 106 GLY A CA 1
ATOM 735 C C . GLY A 1 106 ? 21.128 19.835 41.333 1.00 11.60 106 GLY A C 1
ATOM 736 O O . GLY A 1 106 ? 19.934 19.854 41.672 1.00 12.03 106 GLY A O 1
ATOM 737 N N . THR A 1 107 ? 21.994 20.796 41.628 1.00 12.06 107 THR A N 1
ATOM 738 C CA . THR A 1 107 ? 21.622 21.942 42.458 1.00 12.59 107 THR A CA 1
ATOM 739 C C . THR A 1 107 ? 22.245 23.202 41.878 1.00 12.12 107 THR A C 1
ATOM 740 O O . THR A 1 107 ? 23.304 23.141 41.212 1.00 11.43 107 THR A O 1
ATOM 744 N N . ILE A 1 108 ? 21.594 24.335 42.126 1.00 11.31 108 ILE A N 1
ATOM 745 C CA . ILE A 1 108 ? 22.115 25.610 41.675 1.00 11.62 108 ILE A CA 1
ATOM 746 C C . ILE A 1 108 ? 23.210 26.011 42.665 1.00 11.96 108 ILE A C 1
ATOM 747 O O . ILE A 1 108 ? 22.954 26.052 43.868 1.00 12.23 108 ILE A O 1
ATOM 752 N N . THR A 1 109 ? 24.408 26.301 42.165 1.00 11.93 109 THR A N 1
ATOM 753 C CA . THR A 1 109 ? 25.505 26.667 43.075 1.00 13.73 109 THR A CA 1
ATOM 754 C C . THR A 1 109 ? 25.934 28.118 43.015 1.00 14.06 109 THR A C 1
ATOM 755 O O . THR A 1 109 ? 26.627 28.589 43.907 1.00 14.42 109 THR A O 1
ATOM 759 N N . ALA A 1 110 ? 25.546 28.817 41.957 1.00 14.43 110 ALA A N 1
ATOM 760 C CA . ALA A 1 110 ? 25.815 30.246 41.812 1.00 14.63 110 ALA A CA 1
ATOM 761 C C . ALA A 1 110 ? 24.886 30.849 40.791 1.00 14.92 110 ALA A C 1
ATOM 762 O O . ALA A 1 110 ? 24.376 30.152 39.912 1.00 15.04 110 ALA A O 1
ATOM 764 N N . LEU A 1 111 ? 24.663 32.154 40.928 1.00 15.69 111 LEU A N 1
ATOM 765 C CA . LEU A 1 111 ? 23.973 32.948 39.927 1.00 16.65 111 LEU A CA 1
ATOM 766 C C . LEU A 1 111 ? 24.940 33.996 39.380 1.00 17.16 111 LEU A C 1
ATOM 767 O O . LEU A 1 111 ? 25.981 34.285 39.993 1.00 17.38 111 LEU A O 1
ATOM 772 N N . ASN A 1 112 ? 24.606 34.548 38.221 1.00 18.21 112 ASN A N 1
ATOM 773 C CA . ASN A 1 112 ? 25.456 35.547 37.549 1.00 19.22 112 ASN A CA 1
ATOM 774 C C . ASN A 1 112 ? 26.927 35.119 37.406 1.00 19.17 112 ASN A C 1
ATOM 775 O O . ASN A 1 112 ? 27.837 35.908 37.671 1.00 19.53 112 ASN A O 1
ATOM 780 N N . SER A 1 113 ? 27.147 33.868 36.997 1.00 18.23 113 SER A N 1
ATOM 781 C CA . SER A 1 113 ? 28.478 33.345 36.698 1.00 18.35 113 SER A CA 1
ATOM 782 C C . SER A 1 113 ? 28.874 33.710 35.274 1.00 18.22 113 SER A C 1
ATOM 783 O O . SER A 1 113 ? 28.017 33.920 34.417 1.00 16.93 113 SER A O 1
ATOM 786 N N . SER A 1 114 ? 30.176 33.747 35.029 1.00 18.98 114 SER A N 1
ATOM 787 C CA . SER A 1 114 ? 30.715 33.965 33.688 1.00 19.87 114 SER A CA 1
ATOM 788 C C . SER A 1 114 ? 31.481 32.721 33.257 1.00 20.12 114 SER A C 1
ATOM 789 O O . SER A 1 114 ? 32.081 32.014 34.091 1.00 20.43 114 SER A O 1
ATOM 792 N N . VAL A 1 115 ? 31.430 32.421 31.965 1.00 19.12 115 VAL A N 1
ATOM 793 C CA . VAL A 1 115 ? 32.283 31.393 31.394 1.00 19.21 115 VAL A CA 1
ATOM 794 C C . VAL A 1 115 ? 32.879 31.940 30.112 1.00 18.78 115 VAL A C 1
ATOM 795 O O . VAL A 1 115 ? 32.299 32.822 29.493 1.00 17.74 115 VAL A O 1
ATOM 799 N N . THR A 1 116 ? 34.019 31.390 29.705 1.00 18.25 116 THR A N 1
ATOM 800 C CA . THR A 1 116 ? 34.629 31.773 28.458 1.00 18.75 116 THR A CA 1
ATOM 801 C C . THR A 1 116 ? 34.655 30.558 27.546 1.00 18.69 116 THR A C 1
ATOM 802 O O . THR A 1 116 ? 35.395 29.605 27.794 1.00 18.61 116 THR A O 1
ATOM 806 N N . TYR A 1 117 ? 33.792 30.593 26.530 1.00 18.78 117 TYR A N 1
ATOM 807 C CA . TYR A 1 117 ? 33.742 29.593 25.458 1.00 19.36 117 TYR A CA 1
ATOM 808 C C . TYR A 1 117 ? 34.772 29.981 24.405 1.00 19.54 117 TYR A C 1
ATOM 809 O O . TYR A 1 117 ? 35.269 31.106 24.430 1.00 19.00 117 TYR A O 1
ATOM 818 N N . PRO A 1 118 ? 35.098 29.059 23.473 1.00 20.38 118 PRO A N 1
ATOM 819 C CA . PRO A 1 118 ? 35.923 29.435 22.320 1.00 20.62 118 PRO A CA 1
ATOM 820 C C . PRO A 1 118 ? 35.463 30.735 21.653 1.00 21.22 118 PRO A C 1
ATOM 821 O O . PRO A 1 118 ? 36.299 31.550 21.258 1.00 21.67 118 PRO A O 1
ATOM 825 N N . GLU A 1 119 ? 34.147 30.947 21.563 1.00 21.48 119 GLU A N 1
ATOM 826 C CA . GLU A 1 119 ? 33.586 32.103 20.853 1.00 21.67 119 GLU A CA 1
ATOM 827 C C . GLU A 1 119 ? 33.617 33.408 21.648 1.00 21.05 119 GLU A C 1
ATOM 828 O O . GLU A 1 119 ? 33.536 34.511 21.084 1.00 21.23 119 GLU A O 1
ATOM 834 N N . GLY A 1 120 ? 33.745 33.290 22.958 1.00 20.24 120 GLY A N 1
ATOM 835 C CA . GLY A 1 120 ? 33.795 34.455 23.803 1.00 19.09 120 GLY A CA 1
ATOM 836 C C . GLY A 1 120 ? 33.141 34.195 25.129 1.00 18.20 120 GLY A C 1
ATOM 837 O O . GLY A 1 120 ? 32.711 33.087 25.424 1.00 18.09 120 GLY A O 1
ATOM 838 N N . THR A 1 121 ? 33.079 35.246 25.920 1.00 17.99 121 THR A N 1
ATOM 839 C CA . THR A 1 121 ? 32.584 35.187 27.284 1.00 17.23 121 THR A CA 1
ATOM 840 C C . THR A 1 121 ? 31.081 35.359 27.299 1.00 16.39 121 THR A C 1
ATOM 841 O O . THR A 1 121 ? 30.522 36.188 26.567 1.00 14.97 121 THR A O 1
ATOM 845 N N . VAL A 1 122 ? 30.439 34.533 28.118 1.00 15.15 122 VAL A N 1
ATOM 846 C CA . VAL A 1 122 ? 29.014 34.664 28.378 1.00 14.75 122 VAL A CA 1
ATOM 847 C C . VAL A 1 122 ? 28.870 34.949 29.864 1.00 14.72 122 VAL A C 1
ATOM 848 O O . VAL A 1 122 ? 29.510 34.293 30.691 1.00 14.92 122 VAL A O 1
ATOM 852 N N . ARG A 1 123 ? 28.038 35.932 30.199 1.00 14.51 123 ARG A N 1
ATOM 853 C CA . ARG A 1 123 ? 27.861 36.341 31.592 1.00 15.64 123 ARG A CA 1
ATOM 854 C C . ARG A 1 123 ? 26.421 36.117 32.025 1.00 14.42 123 ARG A C 1
ATOM 855 O O . ARG A 1 123 ? 25.555 35.796 31.210 1.00 14.04 123 ARG A O 1
ATOM 863 N N . GLY A 1 124 ? 26.174 36.262 33.317 1.00 12.84 124 GLY A N 1
ATOM 864 C CA . GLY A 1 124 ? 24.812 36.222 33.829 1.00 12.51 124 GLY A CA 1
ATOM 865 C C . GLY A 1 124 ? 24.220 34.839 33.947 1.00 12.04 124 GLY A C 1
ATOM 866 O O . GLY A 1 124 ? 22.987 34.707 34.003 1.00 12.76 124 GLY A O 1
ATOM 867 N N . LEU A 1 125 ? 25.087 33.821 34.008 1.00 11.53 125 LEU A N 1
ATOM 868 C CA . LEU A 1 125 ? 24.658 32.417 33.946 1.00 11.59 125 LEU A CA 1
ATOM 869 C C . LEU A 1 125 ? 24.393 31.782 35.300 1.00 11.05 125 LEU A C 1
ATOM 870 O O . LEU A 1 125 ? 25.029 32.132 36.307 1.00 12.03 125 LEU A O 1
ATOM 875 N N . ILE A 1 126 ? 23.459 30.838 35.308 1.00 10.95 126 ILE A N 1
ATOM 876 C CA . ILE A 1 126 ? 23.191 30.000 36.473 1.00 10.87 126 ILE A CA 1
ATOM 877 C C . ILE A 1 126 ? 24.203 28.849 36.470 1.00 11.55 126 ILE A C 1
ATOM 878 O O . ILE A 1 126 ? 24.268 28.075 35.516 1.00 11.71 126 ILE A O 1
ATOM 883 N N . ARG A 1 127 ? 25.005 28.745 37.522 1.00 11.26 127 ARG A N 1
ATOM 884 C CA . ARG A 1 127 ? 25.954 27.637 37.646 1.00 12.78 127 ARG A CA 1
ATOM 885 C C . ARG A 1 127 ? 25.310 26.481 38.410 1.00 12.24 127 ARG A C 1
ATOM 886 O O . ARG A 1 127 ? 24.670 26.702 39.440 1.00 11.67 127 ARG A O 1
ATOM 894 N N . THR A 1 128 ? 25.481 25.256 37.909 1.00 11.34 128 THR A N 1
ATOM 895 C CA . THR A 1 128 ? 24.912 24.063 38.580 1.00 11.01 128 THR A CA 1
ATOM 896 C C . THR A 1 128 ? 25.845 22.864 38.582 1.00 11.15 128 THR A C 1
ATOM 897 O O . THR A 1 128 ? 26.829 22.838 37.841 1.00 12.15 128 THR A O 1
ATOM 901 N N . THR A 1 129 ? 25.468 21.841 39.353 1.00 10.96 129 THR A N 1
ATOM 902 C CA . THR A 1 129 ? 26.191 20.558 39.382 1.00 11.10 129 THR A CA 1
ATOM 903 C C . THR A 1 129 ? 25.508 19.552 38.454 1.00 10.92 129 THR A C 1
ATOM 904 O O . THR A 1 129 ? 25.782 18.347 38.520 1.00 9.95 129 THR A O 1
ATOM 908 N N . VAL A 1 130 ? 24.572 20.026 37.623 1.00 10.81 130 VAL A N 1
ATOM 909 C CA . VAL A 1 130 ? 23.894 19.129 36.687 1.00 11.38 130 VAL A CA 1
ATOM 910 C C . VAL A 1 130 ? 24.901 18.810 35.573 1.00 11.78 130 VAL A C 1
ATOM 911 O O . VAL A 1 130 ? 25.651 19.673 35.187 1.00 12.99 130 VAL A O 1
ATOM 915 N N . CYS A 1 131 ? 24.908 17.580 35.055 1.00 11.52 131 CYS A N 1
ATOM 916 C CA . CYS A 1 131 ? 25.805 17.243 33.949 1.00 11.80 131 CYS A CA 1
ATOM 917 C C . CYS A 1 131 ? 25.087 17.561 32.642 1.00 12.03 131 CYS A C 1
ATOM 918 O O . CYS A 1 131 ? 23.868 17.635 32.614 1.00 11.44 131 CYS A O 1
ATOM 921 N N . ALA A 1 132 ? 25.838 17.734 31.566 1.00 12.39 132 ALA A N 1
ATOM 922 C CA . ALA A 1 132 ? 25.225 17.876 30.251 1.00 12.27 132 ALA A CA 1
ATOM 923 C C . ALA A 1 132 ? 26.250 17.465 29.225 1.00 13.34 132 ALA A C 1
ATOM 924 O O . ALA A 1 132 ? 27.452 17.435 29.512 1.00 13.42 132 ALA A O 1
ATOM 926 N N . GLU A 1 133 ? 25.765 17.121 28.042 1.00 13.41 133 GLU A N 1
ATOM 927 C CA . GLU A 1 133 ? 26.659 16.782 26.951 1.00 15.06 133 GLU A CA 1
ATOM 928 C C . GLU A 1 133 ? 26.220 17.601 25.754 1.00 15.63 133 GLU A C 1
ATOM 929 O O . GLU A 1 133 ? 25.175 18.224 25.805 1.00 15.03 133 GLU A O 1
ATOM 935 N N . PRO A 1 134 ? 27.066 17.685 24.718 1.00 17.52 134 PRO A N 1
ATOM 936 C CA . PRO A 1 134 ? 26.611 18.379 23.526 1.00 18.54 134 PRO A CA 1
ATOM 937 C C . PRO A 1 134 ? 25.391 17.660 22.937 1.00 17.75 134 PRO A C 1
ATOM 938 O O . PRO A 1 134 ? 25.340 16.390 22.848 1.00 20.16 134 PRO A O 1
ATOM 942 N N . GLY A 1 135 ? 24.427 18.468 22.541 1.00 15.92 135 GLY A N 1
ATOM 943 C CA . GLY A 1 135 ? 23.121 18.000 22.135 1.00 12.63 135 GLY A CA 1
ATOM 944 C C . GLY A 1 135 ? 22.110 18.453 23.163 1.00 11.51 135 GLY A C 1
ATOM 945 O O . GLY A 1 135 ? 20.981 18.753 22.811 1.00 11.05 135 GLY A O 1
ATOM 946 N N . ASP A 1 136 ? 22.520 18.493 24.438 1.00 10.12 136 ASP A N 1
ATOM 947 C CA . ASP A 1 136 ? 21.628 18.959 25.514 1.00 9.07 136 ASP A CA 1
ATOM 948 C C . ASP A 1 136 ? 21.454 20.480 25.524 1.00 8.73 136 ASP A C 1
ATOM 949 O O . ASP A 1 136 ? 20.540 20.998 26.178 1.00 8.59 136 ASP A O 1
ATOM 954 N N . SER A 1 137 ? 22.358 21.201 24.863 1.00 8.27 137 SER A N 1
ATOM 955 C CA . SER A 1 137 ? 22.291 22.678 24.819 1.00 8.99 137 SER A CA 1
ATOM 956 C C . SER A 1 137 ? 20.903 23.179 24.431 1.00 8.64 137 SER A C 1
ATOM 957 O O . SER A 1 137 ? 20.284 22.613 23.524 1.00 9.29 137 SER A O 1
ATOM 960 N N . GLY A 1 138 ? 20.430 24.248 25.071 1.00 8.58 138 GLY A N 1
ATOM 961 C CA . GLY A 1 138 ? 19.153 24.845 24.711 1.00 8.43 138 GLY A CA 1
ATOM 962 C C . GLY A 1 138 ? 18.023 24.233 25.500 1.00 8.76 138 GLY A C 1
ATOM 963 O O . GLY A 1 138 ? 16.935 24.790 25.533 1.00 9.22 138 GLY A O 1
ATOM 964 N N . GLY A 1 139 ? 18.283 23.080 26.120 1.00 8.21 139 GLY A N 1
ATOM 965 C CA . GLY A 1 139 ? 17.255 22.323 26.834 1.00 8.99 139 GLY A CA 1
ATOM 966 C C . GLY A 1 139 ? 16.794 22.958 28.132 1.00 9.71 139 GLY A C 1
ATOM 967 O O . GLY A 1 139 ? 17.367 23.925 28.596 1.00 9.74 139 GLY A O 1
ATOM 968 N N . SER A 1 140 ? 15.732 22.404 28.695 1.00 9.74 140 SER A N 1
ATOM 969 C CA . SER A 1 140 ? 15.011 22.985 29.822 1.00 9.80 140 SER A CA 1
ATOM 970 C C . SER A 1 140 ? 15.726 22.760 31.132 1.00 9.87 140 SER A C 1
ATOM 971 O O . SER A 1 140 ? 16.235 21.677 31.390 1.00 10.72 140 SER A O 1
ATOM 974 N N . LEU A 1 141 ? 15.703 23.771 31.983 1.00 9.37 141 LEU A N 1
ATOM 975 C CA . LEU A 1 141 ? 16.076 23.602 33.374 1.00 9.20 141 LEU A CA 1
ATOM 976 C C . LEU A 1 141 ? 14.861 23.982 34.216 1.00 9.49 141 LEU A C 1
ATOM 977 O O . LEU A 1 141 ? 14.333 25.084 34.082 1.00 9.80 141 LEU A O 1
ATOM 982 N N . LEU A 1 142 ? 14.426 23.052 35.062 1.00 10.30 142 LEU A N 1
ATOM 983 C CA . LEU A 1 142 ? 13.254 23.262 35.917 1.00 10.82 142 LEU A CA 1
ATOM 984 C C . LEU A 1 142 ? 13.668 23.193 37.376 1.00 11.94 142 LEU A C 1
ATOM 985 O O . LEU A 1 142 ? 14.532 22.392 37.735 1.00 11.48 142 LEU A O 1
ATOM 990 N N . ALA A 1 143 ? 13.053 24.027 38.206 1.00 11.92 143 ALA A N 1
ATOM 991 C CA . ALA A 1 143 ? 13.030 23.776 39.640 1.00 13.33 143 ALA A CA 1
ATOM 992 C C . ALA A 1 143 ? 11.584 23.418 39.921 1.00 13.31 143 ALA A C 1
ATOM 993 O O . ALA A 1 143 ? 10.719 24.281 39.891 1.00 14.80 143 ALA A O 1
ATOM 995 N N . GLY A 1 144 ? 11.315 22.138 40.119 1.00 14.46 144 GLY A N 1
ATOM 996 C CA . GLY A 1 144 ? 9.938 21.659 40.234 1.00 16.02 144 GLY A CA 1
ATOM 997 C C . GLY A 1 144 ? 9.181 21.943 38.936 1.00 16.23 144 GLY A C 1
ATOM 998 O O . GLY A 1 144 ? 9.551 21.438 37.871 1.00 16.91 144 GLY A O 1
ATOM 999 N N . ASN A 1 145 ? 8.120 22.739 39.008 1.00 15.55 145 ASN A N 1
ATOM 1000 C CA . ASN A 1 145 ? 7.376 23.077 37.798 1.00 16.26 145 ASN A CA 1
ATOM 1001 C C . ASN A 1 145 ? 7.666 24.482 37.279 1.00 15.09 145 ASN A C 1
ATOM 1002 O O . ASN A 1 145 ? 6.906 25.014 36.461 1.00 15.79 145 ASN A O 1
ATOM 1007 N N . GLN A 1 146 ? 8.769 25.078 37.727 1.00 13.58 146 GLN A N 1
ATOM 1008 C CA . GLN A 1 146 ? 9.070 26.473 37.392 1.00 12.60 146 GLN A CA 1
ATOM 1009 C C . GLN A 1 146 ? 10.264 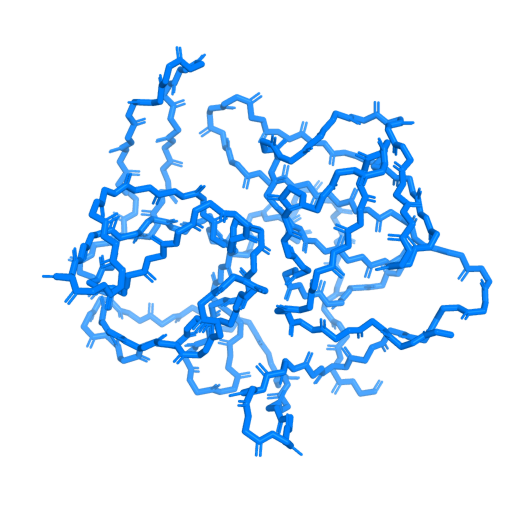26.508 36.470 1.00 11.74 146 GLN A C 1
ATOM 1010 O O . GLN A 1 146 ? 11.312 25.979 36.815 1.00 11.51 146 GLN A O 1
ATOM 1016 N N . ALA A 1 147 ? 10.087 27.108 35.303 1.00 11.40 147 ALA A N 1
ATOM 1017 C CA . ALA A 1 147 ? 11.185 27.257 34.331 1.00 11.38 147 ALA A CA 1
ATOM 1018 C C . ALA A 1 147 ? 12.273 28.159 34.888 1.00 11.41 147 ALA A C 1
ATOM 1019 O O . ALA A 1 147 ? 11.977 29.281 35.315 1.00 12.41 147 ALA A O 1
ATOM 1021 N N . GLN A 1 148 ? 13.529 27.704 34.822 1.00 10.44 148 GLN A N 1
ATOM 1022 C CA . GLN A 1 148 ? 14.665 28.473 35.339 1.00 10.18 148 GLN A CA 1
ATOM 1023 C C . GLN A 1 148 ? 15.545 29.012 34.217 1.00 10.32 148 GLN A C 1
ATOM 1024 O O . GLN A 1 148 ? 16.069 30.121 34.303 1.00 10.04 148 GLN A O 1
ATOM 1030 N N . GLY A 1 149 ? 15.787 28.184 33.213 1.00 9.31 149 GLY A N 1
ATOM 1031 C CA . GLY A 1 149 ? 16.833 28.548 32.266 1.00 9.00 149 GLY A CA 1
ATOM 1032 C C . GLY A 1 149 ? 16.942 27.548 31.147 1.00 8.48 149 GLY A C 1
ATOM 1033 O O . GLY A 1 149 ? 16.254 26.529 31.139 1.00 8.57 149 GLY A O 1
ATOM 1034 N N . VAL A 1 150 ? 17.800 27.860 30.185 1.00 8.30 150 VAL A N 1
ATOM 1035 C CA . VAL A 1 150 ? 18.081 26.913 29.111 1.00 8.52 150 VAL A CA 1
ATOM 1036 C C . VAL A 1 150 ? 19.574 26.584 29.147 1.00 8.89 150 VAL A C 1
ATOM 1037 O O . VAL A 1 150 ? 20.407 27.431 29.499 1.00 8.33 150 VAL A O 1
ATOM 1041 N N . THR A 1 151 ? 19.902 25.344 28.793 1.00 8.31 151 THR A N 1
ATOM 1042 C CA . THR A 1 151 ? 21.274 24.857 28.895 1.00 8.56 151 THR A CA 1
ATOM 1043 C C . THR A 1 151 ? 22.237 25.637 27.997 1.00 8.91 151 THR A C 1
ATOM 1044 O O . THR A 1 151 ? 21.997 25.758 26.800 1.00 8.76 151 THR A O 1
ATOM 1048 N N . SER A 1 152 ? 23.317 26.175 28.576 1.00 9.39 152 SER A N 1
ATOM 1049 C CA . SER A 1 152 ? 24.313 26.893 27.773 1.00 9.88 152 SER A CA 1
ATOM 1050 C C . SER A 1 152 ? 25.515 25.976 27.498 1.00 11.13 152 SER A C 1
ATOM 1051 O O . SER A 1 152 ? 25.830 25.681 26.348 1.00 12.29 152 SER A O 1
ATOM 1054 N N . GLY A 1 153 ? 26.172 25.495 28.544 1.00 11.47 153 GLY A N 1
ATOM 1055 C CA . GLY A 1 153 ? 27.343 24.656 28.353 1.00 13.59 153 GLY A CA 1
ATOM 1056 C C . GLY A 1 153 ? 28.036 24.411 29.667 1.00 14.41 153 GLY A C 1
ATOM 1057 O O . GLY A 1 153 ? 27.468 24.676 30.729 1.00 13.65 153 GLY A O 1
ATOM 1058 N N . GLY A 1 154 ? 29.273 23.923 29.593 1.00 14.71 154 GLY A N 1
ATOM 1059 C CA . GLY A 1 154 ? 30.014 23.631 30.806 1.00 16.73 154 GLY A CA 1
ATOM 1060 C C . GLY A 1 154 ? 31.165 22.678 30.590 1.00 18.08 154 GLY A C 1
ATOM 1061 O O . GLY A 1 154 ? 31.827 22.707 29.549 1.00 18.73 154 GLY A O 1
ATOM 1062 N N . SER A 1 155 ? 31.419 21.853 31.598 1.00 18.24 155 SER A N 1
ATOM 1063 C CA . SER A 1 155 ? 32.512 20.902 31.549 1.00 18.65 155 SER A CA 1
ATOM 1064 C C . SER A 1 155 ? 32.034 19.536 32.037 1.00 18.24 155 SER A C 1
ATOM 1065 O O . SER A 1 155 ? 31.028 19.424 32.764 1.00 18.22 155 SER A O 1
ATOM 1068 N N . GLY A 1 156 ? 32.763 18.494 31.654 1.00 16.96 156 GLY A N 1
ATOM 1069 C CA . GLY A 1 156 ? 32.474 17.153 32.155 1.00 16.89 156 GLY A CA 1
ATOM 1070 C C . GLY A 1 156 ? 31.398 16.494 31.323 1.00 16.47 156 GLY A C 1
ATOM 1071 O O . GLY A 1 156 ? 31.129 16.915 30.210 1.00 16.85 156 GLY A O 1
ATOM 1072 N N . ASN A 1 157 ? 30.781 15.452 31.859 1.00 16.22 157 ASN A N 1
ATOM 1073 C CA . ASN A 1 157 ? 29.776 14.699 31.122 1.00 16.72 157 ASN A CA 1
ATOM 1074 C C . ASN A 1 157 ? 28.920 13.971 32.124 1.00 16.65 157 ASN A C 1
ATOM 1075 O O . ASN A 1 157 ? 29.130 14.135 33.327 1.00 16.46 157 ASN A O 1
ATOM 1080 N N . CYS A 1 158 ? 27.975 13.166 31.649 1.00 16.19 158 CYS A N 1
ATOM 1081 C CA . CYS A 1 158 ? 27.028 12.535 32.545 1.00 17.73 158 CYS A CA 1
ATOM 1082 C C . CYS A 1 158 ? 27.517 11.176 33.044 1.00 19.41 158 CYS A C 1
ATOM 1083 O O . CYS A 1 158 ? 26.852 10.537 33.852 1.00 20.71 158 CYS A O 1
ATOM 1086 N N . ARG A 1 159 ? 28.685 10.753 32.579 1.00 20.73 159 ARG A N 1
ATOM 1087 C CA . ARG A 1 159 ? 29.253 9.486 33.023 1.00 22.37 159 ARG A CA 1
ATOM 1088 C C . ARG A 1 159 ? 30.059 9.717 34.298 1.00 21.65 159 ARG A C 1
ATOM 1089 O O . ARG A 1 159 ? 29.956 8.944 35.249 1.00 22.38 159 ARG A O 1
ATOM 1097 N N . THR A 1 160 ? 30.834 10.793 34.328 1.00 20.64 160 THR A N 1
ATOM 1098 C CA . THR A 1 160 ? 31.696 11.056 35.471 1.00 20.30 160 THR A CA 1
ATOM 1099 C C . THR A 1 160 ? 31.278 12.298 36.268 1.00 19.47 160 THR A C 1
ATOM 1100 O O . THR A 1 160 ? 31.856 12.584 37.310 1.00 18.37 160 THR A O 1
ATOM 1104 N N . GLY A 1 161 ? 30.279 13.021 35.771 1.00 18.29 161 GLY A N 1
ATOM 1105 C CA . GLY A 1 161 ? 29.830 14.257 36.416 1.00 17.49 161 GLY A CA 1
ATOM 1106 C C . GLY A 1 161 ? 30.389 15.496 35.743 1.00 16.94 161 GLY A C 1
ATOM 1107 O O . GLY A 1 161 ? 31.342 15.441 34.970 1.00 16.68 161 GLY A O 1
ATOM 1108 N N . GLY A 1 162 ? 29.803 16.645 36.035 1.00 16.80 162 GLY A N 1
ATOM 1109 C CA . GLY A 1 162 ? 30.311 17.881 35.467 1.00 16.28 162 GLY A CA 1
ATOM 1110 C C . GLY A 1 162 ? 29.640 19.099 36.056 1.00 15.60 162 GLY A C 1
ATOM 1111 O O . GLY A 1 162 ? 28.876 18.997 37.025 1.00 15.37 162 GLY A O 1
ATOM 1112 N N . THR A 1 163 ? 29.940 20.250 35.467 1.00 14.48 163 THR 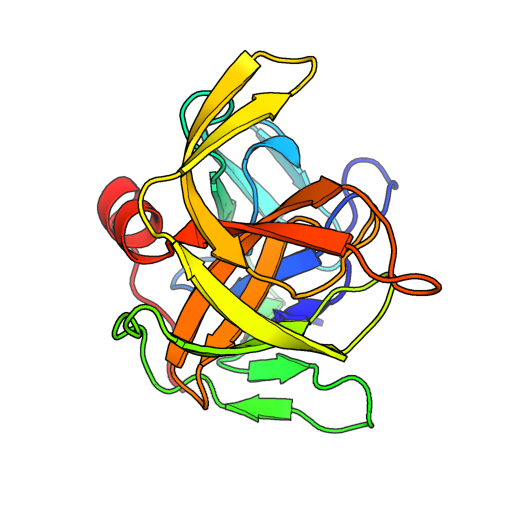A N 1
ATOM 1113 C CA . THR A 1 163 ? 29.352 21.528 35.867 1.00 13.64 163 THR A CA 1
ATOM 1114 C C . THR A 1 163 ? 28.679 22.107 34.632 1.00 12.75 163 THR A C 1
ATOM 1115 O O . THR A 1 163 ? 29.313 22.192 33.593 1.00 13.03 163 THR A O 1
ATOM 1119 N N . THR A 1 164 ? 27.415 22.491 34.745 1.00 11.59 164 THR A N 1
ATOM 1120 C CA . THR A 1 164 ? 26.674 23.030 33.593 1.00 10.63 164 THR A CA 1
ATOM 1121 C C . THR A 1 164 ? 26.095 24.394 33.943 1.00 10.77 164 THR A C 1
ATOM 1122 O O . THR A 1 164 ? 25.572 24.592 35.049 1.00 9.92 164 THR A O 1
ATOM 1126 N N . PHE A 1 165 ? 26.178 25.312 32.980 1.00 9.19 165 PHE A N 1
ATOM 1127 C CA . PHE A 1 165 ? 25.710 26.673 33.147 1.00 10.38 165 PHE A CA 1
ATOM 1128 C C . PHE A 1 165 ? 24.483 26.889 32.298 1.00 10.05 165 PHE A C 1
ATOM 1129 O O . PHE A 1 165 ? 24.367 26.289 31.226 1.00 10.02 165 PHE A O 1
ATOM 1137 N N . PHE A 1 166 ? 23.561 27.717 32.796 1.00 9.45 166 PHE A N 1
ATOM 1138 C CA . PHE A 1 166 ? 22.279 27.925 32.129 1.00 8.62 166 PHE A CA 1
ATOM 1139 C C . PHE A 1 166 ? 22.031 29.413 31.985 1.00 9.31 166 PHE A C 1
ATOM 1140 O O . PHE A 1 166 ? 22.339 30.202 32.894 1.00 9.57 166 PHE A O 1
ATOM 1148 N N . GLN A 1 167 ? 21.491 29.790 30.833 1.00 8.83 167 GLN A N 1
ATOM 1149 C CA . GLN A 1 167 ? 20.999 31.129 30.584 1.00 9.56 167 GLN A CA 1
ATOM 1150 C C . GLN A 1 167 ? 19.617 31.252 31.254 1.00 9.44 167 GLN A C 1
ATOM 1151 O O . GLN A 1 167 ? 18.706 30.527 30.918 1.00 9.22 167 GLN A O 1
ATOM 1157 N N . PRO A 1 168 ? 19.471 32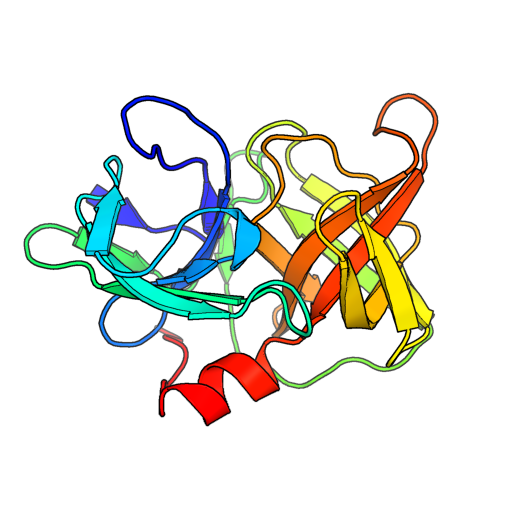.170 32.210 1.00 10.25 168 PRO A N 1
ATOM 1158 C CA . PRO A 1 168 ? 18.158 32.334 32.894 1.00 10.37 168 PRO A CA 1
ATOM 1159 C C . PRO A 1 168 ? 17.052 32.685 31.916 1.00 10.39 168 PRO A C 1
ATOM 1160 O O . PRO A 1 168 ? 17.316 33.383 30.940 1.00 10.08 168 PRO A O 1
ATOM 1164 N N . VAL A 1 169 ? 15.825 32.230 32.167 1.00 10.90 169 VAL A N 1
ATOM 1165 C CA . VAL A 1 169 ? 14.725 32.510 31.207 1.00 12.36 169 VAL A CA 1
ATOM 1166 C C . VAL A 1 169 ? 14.185 33.940 31.255 1.00 11.76 169 VAL A C 1
ATOM 1167 O O . VAL A 1 169 ? 13.746 34.459 30.251 1.00 11.41 169 VAL A O 1
ATOM 1171 N N . ASN A 1 170 ? 14.178 34.569 32.426 1.00 11.96 170 ASN A N 1
ATOM 1172 C CA . ASN A 1 170 ? 13.541 35.878 32.527 1.00 12.83 170 ASN A CA 1
ATOM 1173 C C . ASN A 1 170 ? 14.085 36.950 31.580 1.00 12.19 170 ASN A C 1
ATOM 1174 O O . ASN A 1 170 ? 13.289 37.642 30.949 1.00 12.07 170 ASN A O 1
ATOM 1179 N N . PRO A 1 171 ? 15.428 37.078 31.456 1.00 12.07 171 PRO A N 1
ATOM 1180 C CA . PRO A 1 171 ? 15.963 38.008 30.461 1.00 11.45 171 PRO A CA 1
ATOM 1181 C C . PRO A 1 171 ? 15.569 37.691 29.018 1.00 11.68 171 PRO A C 1
ATOM 1182 O O . PRO A 1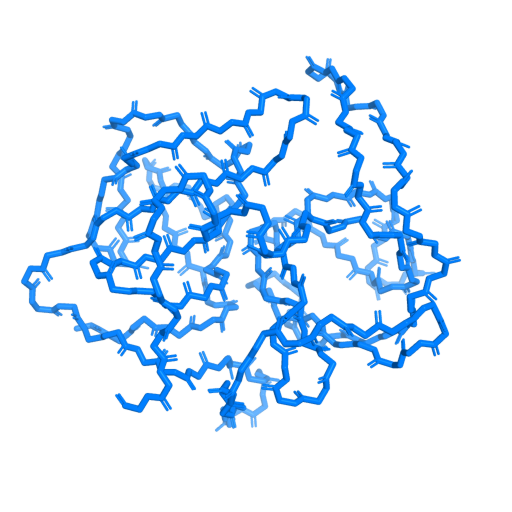 171 ? 15.480 38.610 28.202 1.00 11.78 171 PRO A O 1
ATOM 1186 N N . ILE A 1 172 ? 15.313 36.420 28.704 1.00 10.46 172 ILE A N 1
ATOM 1187 C CA . ILE A 1 172 ? 14.895 36.054 27.339 1.00 10.50 172 ILE A CA 1
ATOM 1188 C C . ILE A 1 172 ? 13.462 36.526 27.082 1.00 11.34 172 ILE A C 1
ATOM 1189 O O . ILE A 1 172 ? 13.167 37.107 26.042 1.00 12.61 172 ILE A O 1
ATOM 1194 N N . LEU A 1 173 ? 12.569 36.246 28.022 1.00 11.56 173 LEU A N 1
ATOM 1195 C CA . LEU A 1 173 ? 11.195 36.703 27.921 1.00 12.47 173 LEU A CA 1
ATOM 1196 C C . LEU A 1 173 ? 11.159 38.237 27.810 1.00 13.53 173 LEU A C 1
ATOM 1197 O O . LEU A 1 173 ? 10.439 38.773 26.980 1.00 14.41 173 LEU A O 1
ATOM 1202 N N . GLN A 1 174 ? 11.966 38.918 28.618 1.00 14.10 174 GLN A N 1
ATOM 1203 C CA . GLN A 1 174 ? 12.056 40.376 28.580 1.00 15.51 174 GLN A CA 1
ATOM 1204 C C . GLN A 1 174 ? 12.604 40.882 27.243 1.00 14.56 174 GLN A C 1
ATOM 1205 O O . GLN A 1 174 ? 12.074 41.835 26.666 1.00 14.96 174 GLN A O 1
ATOM 1211 N N . ALA A 1 175 ? 13.650 40.226 26.744 1.00 14.19 175 ALA A N 1
ATOM 1212 C CA . ALA A 1 175 ? 14.304 40.668 25.502 1.00 13.68 175 ALA A CA 1
ATOM 1213 C C . ALA A 1 175 ? 13.318 40.705 24.348 1.00 14.05 175 ALA A C 1
ATOM 1214 O O . ALA A 1 175 ? 13.313 41.651 23.572 1.00 13.21 175 ALA A O 1
ATOM 1216 N N . TYR A 1 176 ? 12.450 39.697 24.256 1.00 13.02 176 TYR A N 1
ATOM 1217 C CA . TYR A 1 176 ? 11.603 39.569 23.081 1.00 14.32 176 TYR A CA 1
ATOM 1218 C C . TYR A 1 176 ? 10.123 39.830 23.325 1.00 14.26 176 TYR A C 1
ATOM 1219 O O . TYR A 1 176 ? 9.315 39.662 22.407 1.00 14.96 176 TYR A O 1
ATOM 1228 N N . GLY A 1 177 ? 9.787 40.239 24.543 1.00 14.77 177 GLY A N 1
ATOM 1229 C CA . GLY A 1 177 ? 8.396 40.534 24.931 1.00 15.54 177 GLY A CA 1
ATOM 1230 C C . GLY A 1 177 ? 7.532 39.296 24.824 1.00 16.28 177 GLY A C 1
ATOM 1231 O O . GLY A 1 177 ? 6.435 39.347 24.285 1.00 16.99 177 GLY A O 1
ATOM 1232 N N . LEU A 1 178 ? 8.054 38.176 25.313 1.00 15.83 178 LEU A N 1
ATOM 1233 C CA . LEU A 1 178 ? 7.395 36.884 25.170 1.00 16.59 178 LEU A CA 1
ATOM 1234 C C . LEU A 1 178 ? 6.711 36.494 26.460 1.00 16.79 178 LEU A C 1
ATOM 1235 O O . LEU A 1 178 ? 7.145 36.898 27.536 1.00 17.58 178 LEU A O 1
ATOM 1240 N N . ARG A 1 179 ? 5.660 35.692 26.332 1.00 17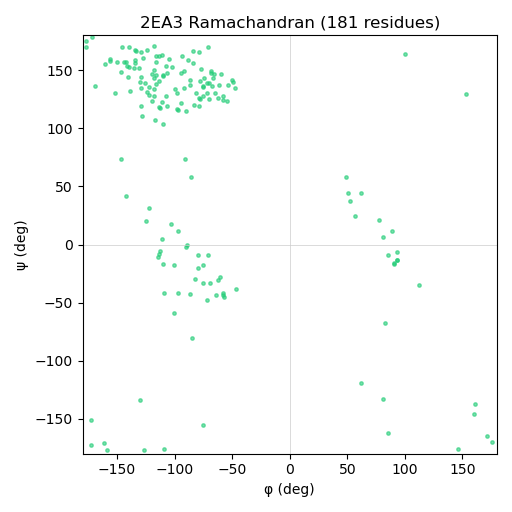.42 179 ARG A N 1
ATOM 1241 C CA . ARG A 1 179 ? 5.006 35.059 27.471 1.00 18.40 179 ARG A CA 1
ATOM 1242 C C . ARG A 1 179 ? 5.153 33.547 27.347 1.00 18.35 179 ARG A C 1
ATOM 1243 O O . ARG A 1 179 ? 5.003 32.982 26.260 1.00 16.96 179 ARG A O 1
ATOM 1251 N N . MET A 1 180 ? 5.437 32.898 28.472 1.00 18.25 180 MET A N 1
ATOM 1252 C CA . MET A 1 180 ? 5.500 31.443 28.517 1.00 19.58 180 MET A CA 1
ATOM 1253 C C . MET A 1 180 ? 4.112 30.851 28.412 1.00 17.76 180 MET A C 1
ATOM 1254 O O . MET A 1 180 ? 3.174 31.340 29.039 1.00 16.59 180 MET A O 1
ATOM 1259 N N . ILE A 1 181 ? 3.988 29.782 27.643 1.00 17.16 181 ILE A N 1
ATOM 1260 C CA . ILE A 1 181 ? 2.719 29.059 27.568 1.00 17.94 181 ILE A CA 1
ATOM 1261 C C . ILE A 1 181 ? 2.573 28.262 28.850 1.00 18.92 181 ILE A C 1
ATOM 1262 O O . ILE A 1 181 ? 3.524 27.626 29.298 1.00 17.96 181 ILE A O 1
ATOM 1267 N N . THR A 1 182 ? 1.372 28.300 29.416 1.00 21.14 182 THR A N 1
ATOM 1268 C CA . THR A 1 182 ? 1.063 27.568 30.642 1.00 23.89 182 THR A CA 1
ATOM 1269 C C . THR A 1 182 ? 0.028 26.458 30.440 1.00 25.43 182 THR A C 1
ATOM 1270 O O . THR A 1 182 ? -0.191 25.637 31.340 1.00 26.24 182 THR A O 1
ATOM 1274 N N . THR A 1 183 ? -0.620 26.408 29.283 1.00 26.94 183 THR A N 1
ATOM 1275 C CA . THR A 1 183 ? -1.819 25.583 29.201 1.00 29.11 183 THR A CA 1
ATOM 1276 C C . THR A 1 183 ? -2.275 25.331 27.775 1.00 29.33 183 THR A C 1
ATOM 1277 O O . THR A 1 183 ? -2.128 26.195 26.907 1.00 29.74 183 THR A O 1
#

Radius of gyration: 14.27 Å; Cα contacts (8 Å, |Δi|>4): 586; chains: 1; bounding box: 38×32×38 Å

Secondary structure (DSSP, 8-state):
-EEEET-EEEETTEEEEE--EEETTEEEE-GGG--TT-EEETTTEEEEEEE-SBS-EEEEEE-TT-EEEEEEE-SSS-EEE--B-PPPPTT-EEEEEETTTEEEEEEEEEEEEEEEETTEEEEEEEEES----TT-TT-EEEETTEEEEEEEEEEEETTTEEEEEEEEHHHHHHHHT--B---

B-factor: mean 15.89, std 7.74, range [7.99, 81.93]

Sequence (183 aa):
FDVIGGNAYTIGGRSRCSIGFAVNGGFITAGHCGRTGATTANPTGTFAGSSFPGNDYAFVRTGAGVNLLAQVNNYSGGRVQVAGHTAAPVGSAVCRSGSTTGWHCGTITALNSSVTYPEGTVRGLIRTTVCAEPGDSGGSLLAGNQAQGVTSGGSGNCRTGGTTFFQPVNPILQAYGLRMITT

CATH classification: 2.40.10.10 (+1 more: 2.40.10.10)

Solvent-accessible surface area: 7687 Å² total; per-residue (Å²): 112,66,0,12,1,0,34,40,1,27,11,82,70,140,46,96,1,0,1,0,2,5,0,85,38,0,0,0,0,0,5,63,0,10,191,84,46,27,89,9,44,82,1,104,7,57,2,51,11,39,29,54,55,28,55,0,26,0,22,0,141,10,35,109,62,24,80,42,57,8,39,0,16,37,86,102,77,23,106,28,100,4,66,15,74,100,71,15,97,82,54,25,76,1,25,0,0,0,37,71,30,9,80,58,67,15,55,2,62,31,92,123,18,68,23,111,39,137,116,20,42,0,145,25,0,9,98,0,74,0,13,15,27,119,8,0,12,0,0,0,0,2,17,58,70,49,0,6,0,0,1,2,16,51,70,52,34,33,182,123,38,25,29,2,17,0,6,29,3,64,63,0,13,152,51,68,68,24,182,20,26,77,157